Protein AF-A0A7V3M445-F1 (afdb_monomer_lite)

Foldseek 3Di:
DDDDDPPPPPPPPPPPPPPPPDDVVVVVVPDDPPPLPQQDDPQFAPPDDADDQQDFPDDQPPDTDGQVNLLVQCCVSVVNPGRTLRRGDPVSNVSSVVVVSVVVVVVVCCVVPDDPVRVVVVVVVVVLVVQLVPDDDDLVQLVVQLVVVLVVCVVVVNNVVRDDCVVCVVVSSSVSSSVVVVVVCVVPDPDDDD

Structure (mmCIF, N/CA/C/O backbone):
data_AF-A0A7V3M445-F1
#
_entry.id   AF-A0A7V3M445-F1
#
loop_
_atom_site.group_PDB
_atom_site.id
_atom_site.type_symbol
_atom_site.label_atom_id
_atom_site.label_alt_id
_atom_site.label_comp_id
_atom_site.label_asym_id
_atom_site.label_entity_id
_atom_site.label_seq_id
_atom_site.pdbx_PDB_ins_code
_atom_site.Cartn_x
_atom_site.Cartn_y
_atom_site.Cartn_z
_atom_site.occupancy
_atom_site.B_iso_or_equiv
_atom_site.auth_seq_id
_atom_site.auth_comp_id
_atom_site.auth_asym_id
_atom_site.auth_atom_id
_atom_site.pdbx_PDB_model_num
ATOM 1 N N . MET A 1 1 ? -28.609 -14.828 48.078 1.00 39.12 1 MET A N 1
ATOM 2 C CA . MET A 1 1 ? -27.971 -15.024 46.760 1.00 39.12 1 MET A CA 1
ATOM 3 C C . MET A 1 1 ? -27.802 -13.650 46.135 1.00 39.12 1 MET A C 1
ATOM 5 O O . MET A 1 1 ? -28.801 -13.015 45.836 1.00 39.12 1 MET A O 1
ATOM 9 N N . LYS A 1 2 ? -26.572 -13.125 46.114 1.00 34.97 2 LYS A N 1
ATOM 10 C CA . LYS A 1 2 ? -26.255 -11.763 45.661 1.00 34.97 2 LYS A CA 1
ATOM 11 C C . LYS A 1 2 ? -25.587 -11.872 44.291 1.00 34.97 2 LYS A C 1
ATOM 13 O O . LYS A 1 2 ? -24.549 -12.515 44.181 1.00 34.97 2 LYS A O 1
ATOM 18 N N . SER A 1 3 ? -26.216 -11.305 43.269 1.00 35.72 3 SER A N 1
ATOM 19 C CA . SER A 1 3 ? -25.728 -11.265 41.891 1.00 35.72 3 SER A CA 1
ATOM 20 C C . SER A 1 3 ? -24.626 -10.216 41.754 1.00 35.72 3 SER A C 1
ATOM 22 O O . SER A 1 3 ? -24.885 -9.017 41.862 1.00 35.72 3 SER A O 1
ATOM 24 N N . THR A 1 4 ? -23.394 -10.660 41.527 1.00 42.19 4 THR A N 1
ATOM 25 C CA . THR A 1 4 ? -22.271 -9.801 41.148 1.00 42.19 4 THR A CA 1
ATOM 26 C C . THR A 1 4 ? -22.364 -9.483 39.658 1.00 42.19 4 THR A C 1
ATOM 28 O O . THR A 1 4 ? -22.176 -10.357 38.814 1.00 42.19 4 THR A O 1
ATOM 31 N N . LEU A 1 5 ? -22.680 -8.226 39.350 1.00 40.56 5 LEU A N 1
ATOM 32 C CA . LEU A 1 5 ? -22.538 -7.627 38.026 1.00 40.56 5 LEU A CA 1
ATOM 33 C C . LEU A 1 5 ? -21.049 -7.571 37.665 1.00 40.56 5 LEU A C 1
ATOM 35 O O . LEU A 1 5 ? -20.275 -6.863 38.308 1.00 40.56 5 LEU A O 1
ATOM 39 N N . PHE A 1 6 ? -20.657 -8.320 36.637 1.00 38.56 6 PHE A N 1
ATOM 40 C CA . PHE A 1 6 ? -19.363 -8.169 35.984 1.00 38.56 6 PHE A CA 1
ATOM 41 C C . PHE A 1 6 ? -19.367 -6.861 35.188 1.00 38.56 6 PHE A C 1
ATOM 43 O O . PHE A 1 6 ? -19.922 -6.779 34.094 1.00 38.56 6 PHE A O 1
ATOM 50 N N . ALA A 1 7 ? -18.748 -5.826 35.751 1.00 37.72 7 ALA A N 1
ATOM 51 C CA . ALA A 1 7 ? -18.314 -4.658 35.005 1.00 37.72 7 ALA A CA 1
ATOM 52 C C . ALA A 1 7 ? -17.101 -5.064 34.153 1.00 37.72 7 ALA A C 1
ATOM 54 O O . ALA A 1 7 ? -15.961 -5.012 34.610 1.00 37.72 7 ALA A O 1
ATOM 55 N N . ALA A 1 8 ? -17.346 -5.500 32.917 1.00 37.81 8 ALA A N 1
ATOM 56 C CA . ALA A 1 8 ? -16.310 -5.607 31.896 1.00 37.81 8 ALA A CA 1
ATOM 57 C C . ALA A 1 8 ? -15.966 -4.190 31.410 1.00 37.81 8 ALA A C 1
ATOM 59 O O . ALA A 1 8 ? -16.404 -3.738 30.355 1.00 37.81 8 ALA A O 1
ATOM 60 N N . GLY A 1 9 ? -15.226 -3.457 32.241 1.00 34.03 9 GLY A N 1
ATOM 61 C CA . GLY A 1 9 ? -14.538 -2.247 31.825 1.00 34.03 9 GLY A CA 1
ATOM 62 C C . GLY A 1 9 ? -13.447 -2.643 30.842 1.00 34.03 9 GLY A C 1
ATOM 63 O O . GLY A 1 9 ? -12.388 -3.117 31.247 1.00 34.03 9 GLY A O 1
ATOM 64 N N . ALA A 1 10 ? -13.712 -2.469 29.550 1.00 38.25 10 ALA A N 1
ATOM 65 C CA . ALA A 1 10 ? -12.684 -2.485 28.525 1.00 38.25 10 ALA A CA 1
ATOM 66 C C . ALA A 1 10 ? -11.813 -1.234 28.707 1.00 38.25 10 ALA A C 1
ATOM 68 O O . ALA A 1 10 ? -11.976 -0.226 28.024 1.00 38.25 10 ALA A O 1
ATOM 69 N N . ALA A 1 11 ? -10.893 -1.291 29.668 1.00 39.78 11 ALA A N 1
ATOM 70 C CA . ALA A 1 11 ? -9.718 -0.443 29.671 1.00 39.78 11 ALA A CA 1
ATOM 71 C C . ALA A 1 11 ? -8.831 -0.910 28.511 1.00 39.78 11 ALA A C 1
ATOM 73 O O . ALA A 1 11 ? -7.880 -1.669 28.698 1.00 39.78 11 ALA A O 1
ATOM 74 N N . LEU A 1 12 ? -9.175 -0.489 27.290 1.00 35.53 12 LEU A N 1
ATOM 75 C CA . LEU A 1 12 ? -8.203 -0.460 26.211 1.00 35.53 12 LEU A CA 1
ATOM 76 C C . LEU A 1 12 ? -7.188 0.608 26.619 1.00 35.53 12 LEU A C 1
ATOM 78 O O . LEU A 1 12 ? -7.390 1.806 26.425 1.00 35.53 12 LEU A O 1
ATOM 82 N N . LEU A 1 13 ? -6.125 0.156 27.281 1.00 36.56 13 LEU A N 1
ATOM 83 C CA . LEU A 1 13 ? -4.888 0.901 27.412 1.00 36.56 13 LEU A CA 1
ATOM 84 C C . LEU A 1 13 ? -4.452 1.260 25.992 1.00 36.56 13 LEU A C 1
ATOM 86 O O . LEU A 1 13 ? -3.856 0.450 25.284 1.00 36.56 13 LEU A O 1
ATOM 90 N N . LEU A 1 14 ? -4.783 2.481 25.578 1.00 38.34 14 LEU A N 1
ATOM 91 C CA . LEU A 1 14 ? -4.060 3.189 24.542 1.00 38.34 14 LEU A CA 1
ATOM 92 C C . LEU A 1 14 ? -2.609 3.240 25.020 1.00 38.34 14 LEU A C 1
ATOM 94 O O . LEU A 1 14 ? -2.207 4.138 25.756 1.00 38.34 14 LEU A O 1
ATOM 98 N N . LEU A 1 15 ? -1.820 2.249 24.609 1.00 35.38 15 LEU A N 1
ATOM 99 C CA . LEU A 1 15 ? -0.381 2.392 24.487 1.00 35.38 15 LEU A CA 1
ATOM 100 C C . LEU A 1 15 ? -0.154 3.425 23.383 1.00 35.38 15 LEU A C 1
ATOM 102 O O . LEU A 1 15 ? 0.254 3.105 22.269 1.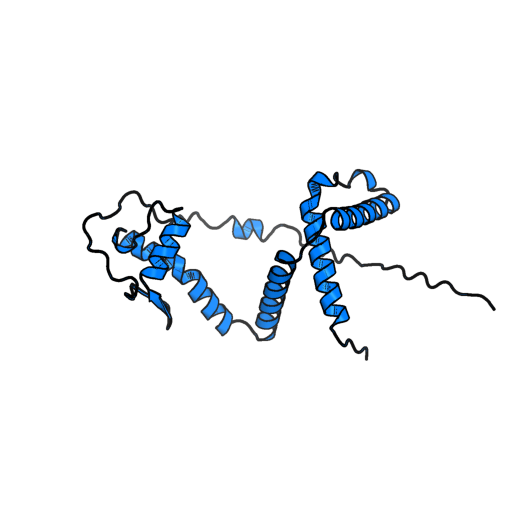00 35.38 15 LEU A O 1
ATOM 106 N N . THR A 1 16 ? -0.418 4.693 23.696 1.00 43.56 16 THR A N 1
ATOM 107 C CA . THR A 1 16 ? 0.330 5.775 23.089 1.00 43.56 16 THR A CA 1
ATOM 108 C C . THR A 1 16 ? 1.747 5.586 23.603 1.00 43.56 16 THR A C 1
ATOM 110 O O . THR A 1 16 ? 2.152 6.163 24.612 1.00 43.56 16 THR A O 1
ATOM 113 N N . ALA A 1 17 ? 2.523 4.757 22.905 1.00 35.09 17 ALA A N 1
ATOM 114 C CA . ALA A 1 17 ? 3.891 5.161 22.690 1.00 35.09 17 ALA A CA 1
ATOM 115 C C . ALA A 1 17 ? 3.761 6.555 22.076 1.00 35.09 17 ALA A C 1
ATOM 117 O O . ALA A 1 17 ? 3.374 6.706 20.916 1.00 35.09 17 ALA A O 1
ATOM 118 N N . SER A 1 18 ? 3.976 7.579 22.894 1.00 37.94 18 SER A N 1
ATOM 119 C CA . SER A 1 18 ? 4.425 8.874 22.433 1.00 37.94 18 SER A CA 1
ATOM 120 C C . SER A 1 18 ? 5.745 8.604 21.720 1.00 37.94 18 SER A C 1
ATOM 122 O O . SER A 1 18 ? 6.829 8.780 22.267 1.00 37.94 18 SER A O 1
ATOM 124 N N . VAL A 1 19 ? 5.649 8.109 20.484 1.00 39.16 19 VAL A N 1
ATOM 125 C CA . VAL A 1 19 ? 6.671 8.340 19.484 1.00 39.16 19 VAL A CA 1
ATOM 126 C C . VAL A 1 19 ? 6.627 9.844 19.343 1.00 39.16 19 VAL A C 1
ATOM 128 O O . VAL A 1 19 ? 5.762 10.398 18.668 1.00 39.16 19 VAL A O 1
ATOM 131 N N . SER A 1 20 ? 7.487 10.506 20.113 1.00 39.03 20 SER A N 1
ATOM 132 C CA . SER A 1 20 ? 7.888 11.866 19.841 1.00 39.03 20 SER A CA 1
ATOM 133 C C . SER A 1 20 ? 8.164 11.915 18.346 1.00 39.03 20 SER A C 1
ATOM 135 O O . SER A 1 20 ? 9.106 11.287 17.850 1.00 39.03 20 SER A O 1
ATOM 137 N N . ALA A 1 21 ? 7.287 12.595 17.617 1.00 42.41 21 ALA A N 1
ATOM 138 C CA . ALA A 1 21 ? 7.679 13.143 16.343 1.00 42.41 21 ALA A CA 1
ATOM 139 C C . ALA A 1 21 ? 8.973 13.942 16.597 1.00 42.41 21 ALA A C 1
ATOM 141 O O . ALA A 1 21 ? 9.038 14.714 17.551 1.00 42.41 21 ALA A O 1
ATOM 142 N N . ASP A 1 22 ? 9.978 13.662 15.767 1.00 53.50 22 ASP A N 1
ATOM 143 C CA . ASP A 1 22 ? 11.360 14.165 15.758 1.00 53.50 22 ASP A CA 1
ATOM 144 C C . ASP A 1 22 ? 12.382 13.498 16.687 1.00 53.50 22 ASP A C 1
ATOM 146 O O . ASP A 1 22 ? 12.496 13.813 17.869 1.00 53.50 22 ASP A O 1
ATOM 150 N N . PRO A 1 23 ? 13.176 12.564 16.121 1.00 43.06 23 PRO A N 1
ATOM 151 C CA . PRO A 1 23 ? 14.371 12.953 15.350 1.00 43.06 23 PRO A CA 1
ATOM 152 C C . PRO A 1 23 ? 14.392 12.448 13.898 1.00 43.06 23 PRO A C 1
ATOM 154 O O . PRO A 1 23 ? 15.317 12.764 13.150 1.00 43.06 23 PRO A O 1
ATOM 157 N N . LEU A 1 24 ? 13.396 11.658 13.480 1.00 35.12 24 LEU A N 1
ATOM 158 C CA . LEU A 1 24 ? 13.371 11.093 12.128 1.00 35.12 24 LEU A CA 1
ATOM 159 C C . LEU A 1 24 ? 13.018 12.134 11.057 1.00 35.12 24 LEU A C 1
ATOM 161 O O . LEU A 1 24 ? 13.527 12.020 9.948 1.00 35.12 24 LEU A O 1
ATOM 165 N N . ALA A 1 25 ? 12.203 13.156 11.360 1.00 38.75 25 ALA A N 1
ATOM 166 C CA . ALA A 1 25 ? 11.895 14.194 10.373 1.00 38.75 25 ALA A CA 1
ATOM 167 C C . ALA A 1 25 ? 13.116 15.096 10.138 1.00 38.75 25 ALA A C 1
ATOM 169 O O . ALA A 1 25 ? 13.412 15.427 8.995 1.00 38.75 25 ALA A O 1
ATOM 170 N N . ASN A 1 26 ? 13.913 15.369 11.174 1.00 37.72 26 ASN A N 1
ATOM 171 C CA . ASN A 1 26 ? 15.186 16.085 11.030 1.00 37.72 26 ASN A CA 1
ATOM 172 C C . ASN A 1 26 ? 16.295 15.274 10.316 1.00 37.72 26 ASN A C 1
ATOM 174 O O . ASN A 1 26 ? 17.186 15.866 9.709 1.00 37.72 26 ASN A O 1
ATOM 178 N N . VAL A 1 27 ? 16.243 13.935 10.353 1.00 47.72 27 VAL A N 1
ATOM 179 C CA . VAL A 1 27 ? 17.154 13.050 9.592 1.00 47.72 27 VAL A CA 1
ATOM 180 C C . VAL A 1 27 ? 16.672 12.840 8.149 1.00 47.72 27 VAL A C 1
ATOM 182 O O . VAL A 1 27 ? 17.497 12.769 7.245 1.00 47.72 27 VAL A O 1
ATOM 185 N N . LEU A 1 28 ? 15.358 12.824 7.902 1.00 37.19 28 LEU A N 1
ATOM 186 C CA . LEU A 1 28 ? 14.777 12.711 6.556 1.00 37.19 28 LEU A CA 1
ATOM 187 C C . LEU A 1 28 ? 14.749 14.042 5.783 1.00 37.19 28 LEU A C 1
ATOM 189 O O . LEU A 1 28 ? 14.693 14.030 4.559 1.00 37.19 28 LEU A O 1
ATOM 193 N N . MET A 1 29 ? 14.812 15.187 6.470 1.00 45.12 29 MET A N 1
ATOM 194 C CA . MET A 1 29 ? 14.828 16.528 5.857 1.00 45.12 29 MET A CA 1
ATOM 195 C C . MET A 1 29 ? 16.237 17.119 5.710 1.00 45.12 29 MET A C 1
ATOM 197 O O . MET A 1 29 ? 16.391 18.274 5.310 1.00 45.12 29 MET A O 1
ATOM 201 N N . LYS A 1 30 ? 17.275 16.337 6.025 1.00 40.97 30 LYS A N 1
ATOM 202 C CA . LYS A 1 30 ? 18.677 16.722 5.842 1.00 40.97 30 LYS A CA 1
ATOM 203 C C . LYS A 1 30 ? 19.406 15.747 4.923 1.00 40.97 30 LYS A C 1
ATOM 205 O O . LYS A 1 30 ? 20.569 15.429 5.141 1.00 40.97 30 LYS A O 1
ATOM 210 N N . GLU A 1 31 ? 18.733 15.309 3.865 1.00 43.38 31 GLU A N 1
ATOM 211 C CA . GLU A 1 31 ? 19.461 15.016 2.641 1.00 43.38 31 GLU A CA 1
ATOM 212 C C . GLU A 1 31 ? 19.796 16.355 1.986 1.00 43.38 31 GLU A C 1
ATOM 214 O O . GLU A 1 31 ? 18.925 17.174 1.681 1.00 43.38 31 GLU A O 1
ATOM 219 N N . GLU A 1 32 ? 21.093 16.601 1.811 1.00 39.38 32 GLU A N 1
ATOM 220 C CA . GLU A 1 32 ? 21.573 17.539 0.806 1.00 39.38 32 GLU A CA 1
ATOM 221 C C . GLU A 1 32 ? 20.745 17.337 -0.462 1.00 39.38 32 GLU A C 1
ATOM 223 O O . GLU A 1 32 ? 20.505 16.196 -0.857 1.00 39.38 32 GLU A O 1
ATOM 228 N N . LYS A 1 33 ? 20.307 18.433 -1.091 1.00 34.91 33 LYS A N 1
ATOM 229 C CA . LYS A 1 33 ? 19.686 18.423 -2.417 1.00 34.91 33 LYS A CA 1
ATOM 230 C C . LYS A 1 33 ? 20.660 17.816 -3.436 1.00 34.91 33 LYS A C 1
ATOM 232 O O . LYS A 1 33 ? 21.248 18.524 -4.245 1.00 34.91 33 LYS A O 1
ATOM 237 N N . LYS A 1 34 ? 20.827 16.499 -3.429 1.00 36.59 34 LYS A N 1
ATOM 238 C CA . LYS A 1 34 ? 21.070 15.755 -4.648 1.00 36.59 34 LYS A CA 1
ATOM 239 C C . LYS A 1 34 ? 19.752 15.863 -5.367 1.00 36.59 34 LYS A C 1
ATOM 241 O O . LYS A 1 34 ? 18.759 15.308 -4.909 1.00 36.59 34 LYS A O 1
ATOM 246 N N . GLU A 1 35 ? 19.734 16.698 -6.398 1.00 38.38 35 GLU A N 1
ATOM 247 C CA . GLU A 1 35 ? 18.631 16.779 -7.338 1.00 38.38 35 GLU A CA 1
ATOM 248 C C . GLU A 1 35 ? 18.129 15.355 -7.572 1.00 38.38 35 GLU A C 1
ATOM 250 O O . GLU A 1 35 ? 18.844 14.519 -8.129 1.00 38.38 35 GLU A O 1
ATOM 255 N N . GLN A 1 36 ? 16.936 15.044 -7.052 1.00 45.09 36 GLN A N 1
ATOM 256 C CA . GLN A 1 36 ? 16.227 13.857 -7.487 1.00 45.09 36 GLN A CA 1
ATOM 257 C C . GLN A 1 36 ? 16.171 14.013 -8.993 1.00 45.09 36 GLN A C 1
ATOM 259 O O . GLN A 1 36 ? 15.587 14.980 -9.488 1.00 45.09 36 GLN A O 1
ATOM 264 N N . LYS A 1 37 ? 16.886 13.131 -9.691 1.00 47.19 37 LYS A N 1
ATOM 265 C CA . LYS A 1 37 ? 17.093 13.169 -11.132 1.00 47.19 37 LYS A CA 1
ATOM 266 C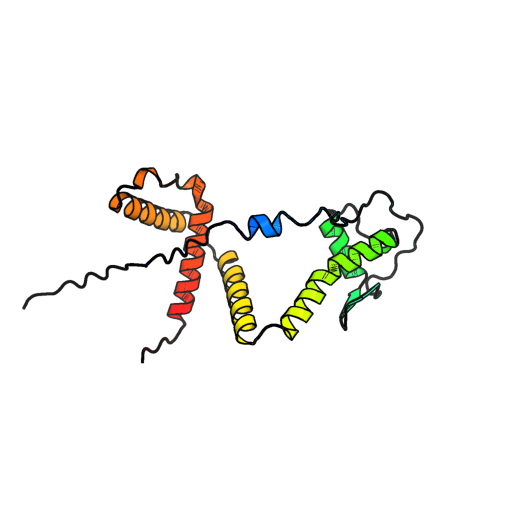 C . LYS A 1 37 ? 15.777 12.786 -11.803 1.00 47.19 37 LYS A C 1
ATOM 268 O O . LYS A 1 37 ? 15.655 11.726 -12.401 1.00 47.19 37 LYS A O 1
ATOM 273 N N . MET A 1 38 ? 14.758 13.622 -11.614 1.00 56.69 38 MET A N 1
ATOM 274 C CA . MET A 1 38 ? 13.501 13.537 -12.322 1.00 56.69 38 MET A CA 1
ATOM 275 C C . MET A 1 38 ? 13.849 13.622 -13.797 1.00 56.69 38 MET A C 1
ATOM 277 O O . MET A 1 38 ? 14.638 14.475 -14.211 1.00 56.69 38 MET A O 1
ATOM 281 N N . VAL A 1 39 ? 13.305 12.693 -14.572 1.00 60.94 39 VAL A N 1
ATOM 282 C CA . VAL A 1 39 ? 13.530 12.640 -16.011 1.00 60.94 39 VAL A CA 1
ATOM 283 C C . VAL A 1 39 ? 13.046 13.966 -16.612 1.00 60.94 39 VAL A C 1
ATOM 285 O O . VAL A 1 39 ? 11.845 14.198 -16.714 1.00 60.94 39 VAL A O 1
ATOM 288 N N . ASN A 1 40 ? 13.973 14.866 -16.960 1.00 61.97 40 ASN A N 1
ATOM 289 C CA . ASN A 1 40 ? 13.672 16.060 -17.753 1.00 61.97 40 ASN A CA 1
ATOM 290 C C . ASN A 1 40 ? 13.244 15.579 -19.147 1.00 61.97 40 ASN A C 1
ATOM 292 O O . ASN A 1 40 ? 13.920 14.716 -19.696 1.00 61.97 40 ASN A O 1
ATOM 296 N N . LEU A 1 41 ? 12.145 16.095 -19.705 1.00 63.88 41 LEU A N 1
ATOM 297 C CA . LEU A 1 41 ? 11.549 15.621 -20.966 1.00 63.88 41 LEU A CA 1
ATOM 298 C C . LEU A 1 41 ? 11.700 16.612 -22.129 1.00 63.88 41 LEU A C 1
ATOM 300 O O . LEU A 1 41 ? 11.184 16.355 -23.213 1.00 63.88 41 LEU A O 1
ATOM 304 N N . ASP A 1 42 ? 12.420 17.715 -21.935 1.00 68.69 42 ASP A N 1
ATOM 305 C CA . ASP A 1 42 ? 12.460 18.832 -22.887 1.00 68.69 42 ASP A CA 1
ATOM 306 C C . ASP A 1 42 ? 13.219 18.483 -24.182 1.00 68.69 42 ASP A C 1
ATOM 308 O O . ASP A 1 42 ? 13.073 19.152 -25.200 1.00 68.69 42 ASP A O 1
ATOM 312 N N . ASN A 1 43 ? 14.000 17.396 -24.167 1.00 61.19 43 ASN A N 1
ATOM 313 C CA . ASN A 1 43 ? 14.924 17.018 -25.239 1.00 61.19 43 ASN A CA 1
ATOM 314 C C . ASN A 1 43 ? 14.642 15.623 -25.823 1.00 61.19 43 ASN A C 1
ATOM 316 O O . ASN A 1 43 ? 15.550 14.802 -25.934 1.00 61.19 43 ASN A O 1
ATOM 320 N N . LEU A 1 44 ? 13.394 15.316 -26.183 1.00 66.44 44 LEU A N 1
ATOM 321 C CA . LEU A 1 44 ? 13.079 14.053 -26.865 1.00 66.44 44 LEU A CA 1
ATOM 322 C C . LEU A 1 44 ? 13.855 13.931 -28.189 1.00 66.44 44 LEU A C 1
ATOM 324 O O . LEU A 1 44 ? 13.832 14.825 -29.034 1.00 66.44 44 LEU A O 1
ATOM 328 N N . ASN A 1 45 ? 14.524 12.796 -28.392 1.00 64.88 45 ASN A N 1
ATOM 329 C CA . ASN A 1 45 ? 15.214 12.477 -29.633 1.00 64.88 45 ASN A CA 1
ATOM 330 C C . ASN A 1 45 ? 14.221 11.886 -30.647 1.00 64.88 45 ASN A C 1
ATOM 332 O O . ASN A 1 45 ? 13.786 10.740 -30.529 1.00 64.88 45 ASN A O 1
ATOM 336 N N . VAL A 1 46 ? 13.871 12.674 -31.665 1.00 57.34 46 VAL A N 1
ATOM 337 C CA . VAL A 1 46 ? 12.814 12.353 -32.645 1.00 57.34 46 VAL A CA 1
ATOM 338 C C . VAL A 1 46 ? 13.317 11.465 -33.807 1.00 57.34 46 VAL A C 1
ATOM 340 O O . VAL A 1 46 ? 12.564 11.176 -34.731 1.00 57.34 46 VAL A O 1
ATOM 343 N N . GLY A 1 47 ? 14.573 10.997 -33.782 1.00 56.56 47 GLY A N 1
ATOM 344 C CA . GLY A 1 47 ? 15.197 10.261 -34.897 1.00 56.56 47 GLY A CA 1
ATOM 345 C C . GLY A 1 47 ? 15.347 8.741 -34.740 1.00 56.56 47 GLY A C 1
ATOM 346 O O . GLY A 1 47 ? 15.802 8.087 -35.677 1.00 56.56 47 GLY A O 1
ATOM 347 N N . THR A 1 48 ? 15.014 8.155 -33.585 1.00 63.72 48 THR A N 1
ATOM 348 C CA . THR A 1 48 ? 15.295 6.731 -33.317 1.00 63.72 48 THR A CA 1
ATOM 349 C C . THR A 1 48 ? 14.101 5.844 -33.670 1.00 63.72 48 THR A C 1
ATOM 351 O O . THR A 1 48 ? 12.985 6.077 -33.207 1.00 63.72 48 THR A O 1
ATOM 354 N N . GLN A 1 49 ? 14.332 4.790 -34.458 1.00 78.94 49 GLN A N 1
ATOM 355 C CA . GLN A 1 49 ? 13.328 3.756 -34.710 1.00 78.94 49 GLN A CA 1
ATOM 356 C C . GLN A 1 49 ? 12.976 3.038 -33.399 1.00 78.94 49 GLN A C 1
ATOM 358 O O . GLN A 1 49 ? 13.857 2.522 -32.710 1.00 78.94 49 GLN A O 1
ATOM 363 N N . SER A 1 50 ? 11.683 3.006 -33.070 1.00 86.69 50 SER A N 1
ATOM 364 C CA . SER A 1 50 ? 11.179 2.352 -31.862 1.00 86.69 50 SER A CA 1
ATOM 365 C C . SER A 1 50 ? 11.378 0.838 -31.952 1.00 86.69 50 SER A C 1
ATOM 367 O O . SER A 1 50 ? 11.017 0.207 -32.952 1.00 86.69 50 SER A O 1
ATOM 369 N N . ARG A 1 51 ? 11.982 0.251 -30.919 1.00 91.38 51 ARG A N 1
ATOM 370 C CA . ARG A 1 51 ? 12.203 -1.193 -30.796 1.00 91.38 51 ARG A CA 1
ATOM 371 C C . ARG A 1 51 ? 10.893 -1.910 -30.455 1.00 91.38 51 ARG A C 1
ATOM 373 O O . ARG A 1 51 ? 9.908 -1.301 -30.040 1.00 91.38 51 ARG A O 1
ATOM 380 N N . ALA A 1 52 ? 10.882 -3.234 -30.607 1.00 93.50 52 ALA A N 1
ATOM 381 C CA . ALA A 1 52 ? 9.737 -4.057 -30.223 1.00 93.50 52 ALA A CA 1
ATOM 382 C C . ALA A 1 52 ? 9.441 -3.955 -28.714 1.00 93.50 52 ALA A C 1
ATOM 384 O O . ALA A 1 52 ? 10.354 -3.828 -27.900 1.00 93.50 52 ALA A O 1
ATOM 385 N N . LYS A 1 53 ? 8.165 -4.081 -28.333 1.00 93.50 53 LYS A N 1
ATOM 386 C CA . LYS A 1 53 ? 7.704 -4.035 -26.931 1.00 93.50 53 LYS A CA 1
ATOM 387 C C . LYS A 1 53 ? 8.399 -5.057 -26.021 1.00 93.50 53 LYS A C 1
ATOM 389 O O . LYS A 1 53 ? 8.719 -4.755 -24.877 1.00 93.50 53 LYS A O 1
ATOM 394 N N . THR A 1 54 ? 8.682 -6.241 -26.554 1.00 95.00 54 THR A N 1
ATOM 395 C CA . THR A 1 54 ? 9.348 -7.344 -25.847 1.00 95.00 54 THR A CA 1
ATOM 396 C C . THR A 1 54 ? 10.866 -7.195 -25.774 1.00 95.00 54 THR A C 1
ATOM 398 O O . THR A 1 54 ? 11.525 -8.032 -25.165 1.00 95.00 54 THR A O 1
ATOM 401 N N . ALA A 1 55 ? 11.448 -6.164 -26.396 1.00 96.38 55 ALA A N 1
ATOM 402 C CA . ALA A 1 55 ? 12.889 -5.974 -26.377 1.00 96.38 55 ALA A CA 1
ATOM 403 C C . ALA A 1 55 ? 13.373 -5.749 -24.940 1.00 96.38 55 ALA A C 1
ATOM 405 O O . ALA A 1 55 ? 12.886 -4.849 -24.253 1.00 96.38 55 ALA A O 1
ATOM 406 N N . VAL A 1 56 ? 14.350 -6.544 -24.504 1.00 95.69 56 VAL A N 1
ATOM 407 C CA . VAL A 1 56 ? 15.041 -6.333 -23.230 1.00 95.69 56 VAL A CA 1
ATOM 408 C C . VAL A 1 56 ? 15.895 -5.074 -23.356 1.00 95.69 56 VAL A C 1
ATOM 410 O O . VAL A 1 56 ? 16.717 -4.949 -24.266 1.00 95.69 56 VAL A O 1
ATOM 413 N N . ILE A 1 57 ? 15.672 -4.115 -22.461 1.00 94.31 57 ILE A N 1
ATOM 414 C CA . ILE A 1 57 ? 16.380 -2.830 -22.441 1.00 94.31 57 ILE A CA 1
ATOM 415 C C . ILE A 1 57 ? 17.417 -2.751 -21.318 1.00 94.31 57 ILE A C 1
ATOM 417 O O . ILE A 1 57 ? 18.350 -1.957 -21.431 1.00 94.31 57 ILE A O 1
ATOM 421 N N . ALA A 1 58 ? 17.263 -3.554 -20.260 1.00 93.81 58 ALA A N 1
ATOM 422 C CA . ALA A 1 58 ? 18.182 -3.621 -19.129 1.00 93.81 58 ALA A CA 1
ATOM 423 C C . ALA A 1 58 ? 18.026 -4.934 -18.342 1.00 93.81 58 ALA A C 1
ATOM 425 O O . ALA A 1 58 ? 16.977 -5.576 -18.382 1.00 93.81 58 ALA A O 1
ATOM 426 N N . MET A 1 59 ? 19.070 -5.281 -17.586 1.00 92.88 59 MET A N 1
ATOM 427 C CA . MET A 1 59 ? 19.089 -6.370 -16.605 1.00 92.88 59 MET A CA 1
ATOM 428 C C . MET A 1 59 ? 19.251 -5.778 -15.204 1.00 92.88 59 MET A C 1
ATOM 430 O O . MET A 1 59 ? 20.140 -4.953 -14.989 1.00 92.88 59 MET A O 1
ATOM 434 N N . ILE A 1 60 ? 18.417 -6.197 -14.251 1.00 87.50 60 ILE A N 1
ATOM 435 C CA . ILE A 1 60 ? 18.492 -5.784 -12.841 1.00 87.50 60 ILE A CA 1
ATOM 436 C C . ILE A 1 60 ? 18.659 -7.043 -11.996 1.00 87.50 60 ILE A C 1
ATOM 438 O O . ILE A 1 60 ? 17.685 -7.727 -11.675 1.00 87.50 60 ILE A O 1
ATOM 442 N N . GLY A 1 61 ? 19.911 -7.380 -11.681 1.00 82.62 61 GLY A N 1
ATOM 443 C CA . GLY A 1 61 ? 20.241 -8.727 -11.213 1.00 82.62 61 GLY A CA 1
ATOM 444 C C . GLY A 1 61 ? 19.823 -9.752 -12.270 1.00 82.62 61 GLY A C 1
ATOM 445 O O . GLY A 1 61 ? 20.141 -9.583 -13.445 1.00 82.62 61 GLY A O 1
ATOM 446 N N . ASP A 1 62 ? 19.032 -10.743 -11.865 1.00 85.44 62 ASP A N 1
ATOM 447 C CA . ASP A 1 62 ? 18.519 -11.797 -12.753 1.00 85.44 62 ASP A CA 1
ATOM 448 C C . ASP A 1 62 ? 17.164 -11.450 -13.399 1.00 85.44 62 ASP A C 1
ATOM 450 O O . ASP A 1 62 ? 16.517 -12.304 -14.006 1.00 85.44 62 ASP A O 1
ATOM 454 N N . LYS A 1 63 ? 16.688 -10.205 -13.251 1.00 88.50 63 LYS A N 1
ATOM 455 C CA . LYS A 1 63 ? 15.394 -9.766 -13.783 1.00 88.50 63 LYS A CA 1
ATOM 456 C C . LYS A 1 63 ? 15.566 -8.916 -15.037 1.00 88.50 63 LYS A C 1
ATOM 458 O O . LYS A 1 63 ? 16.185 -7.853 -14.998 1.00 88.50 63 LYS A O 1
ATOM 463 N N . GLU A 1 64 ? 14.942 -9.353 -16.124 1.00 94.38 64 GLU A N 1
ATOM 464 C CA . GLU A 1 64 ? 14.840 -8.587 -17.364 1.00 94.38 64 GLU A CA 1
ATOM 465 C C . GLU A 1 64 ? 13.856 -7.420 -17.218 1.00 94.38 64 GLU A C 1
ATOM 467 O O . GLU A 1 64 ? 12.741 -7.573 -16.705 1.00 94.38 64 GLU A O 1
ATOM 472 N N . MET A 1 65 ? 14.269 -6.252 -17.710 1.00 93.94 65 MET A N 1
ATOM 473 C CA . MET A 1 65 ? 13.399 -5.107 -17.940 1.00 93.94 65 MET A CA 1
ATOM 474 C C . MET A 1 65 ? 13.158 -4.958 -19.437 1.00 93.94 65 MET A C 1
ATOM 476 O O . MET A 1 65 ? 14.094 -4.791 -20.221 1.00 93.94 65 MET A O 1
ATOM 480 N N . THR A 1 66 ? 11.892 -5.003 -19.827 1.00 96.50 66 THR A N 1
ATOM 481 C CA . THR A 1 66 ? 11.458 -4.885 -21.221 1.00 96.50 66 THR A CA 1
ATOM 482 C C . THR A 1 66 ? 11.101 -3.447 -21.573 1.00 96.50 66 THR A C 1
ATOM 484 O O . THR A 1 66 ? 10.772 -2.632 -20.706 1.00 96.50 66 THR A O 1
ATOM 487 N N . LYS A 1 67 ? 11.119 -3.138 -22.869 1.00 95.75 67 LYS A N 1
ATOM 488 C CA . LYS A 1 67 ? 10.662 -1.851 -23.393 1.00 95.75 67 LYS A CA 1
ATOM 489 C C . LYS A 1 67 ? 9.215 -1.565 -22.993 1.00 95.75 67 LYS A C 1
ATOM 491 O O . LYS A 1 67 ? 8.922 -0.448 -22.597 1.00 95.75 67 LYS A O 1
ATOM 496 N N . GLU A 1 68 ? 8.329 -2.557 -23.038 1.00 96.50 68 GLU A N 1
ATOM 497 C CA . GLU A 1 68 ? 6.925 -2.392 -22.644 1.00 96.50 68 GLU A CA 1
ATOM 498 C C . GLU A 1 68 ? 6.775 -1.878 -21.211 1.00 96.50 68 GLU A C 1
ATOM 500 O O . GLU A 1 68 ? 6.008 -0.949 -20.968 1.00 96.50 68 GLU A O 1
ATOM 505 N N . GLN A 1 69 ? 7.543 -2.434 -20.272 1.00 95.12 69 GLN A N 1
ATOM 506 C CA . GLN A 1 69 ? 7.532 -1.974 -18.883 1.00 95.12 69 GLN A CA 1
ATOM 507 C C . GLN A 1 69 ? 8.012 -0.523 -18.772 1.00 95.12 69 GLN A C 1
ATOM 509 O O . GLN A 1 69 ? 7.437 0.252 -18.010 1.00 95.12 69 GLN A O 1
ATOM 514 N N . ALA A 1 70 ? 9.035 -0.143 -19.540 1.00 95.12 70 ALA A N 1
ATOM 515 C CA . ALA A 1 70 ? 9.536 1.227 -19.558 1.00 95.12 70 ALA A CA 1
ATOM 516 C C . ALA A 1 70 ? 8.562 2.209 -20.218 1.00 95.12 70 ALA A C 1
ATOM 518 O O . ALA A 1 70 ? 8.359 3.295 -19.687 1.00 95.12 70 ALA A O 1
ATOM 519 N N . ASP A 1 71 ? 7.912 1.823 -21.317 1.00 95.69 71 ASP A N 1
ATOM 520 C CA . ASP A 1 71 ? 6.874 2.615 -21.982 1.00 95.69 71 ASP A CA 1
ATOM 521 C C . ASP A 1 71 ? 5.675 2.843 -21.043 1.00 95.69 71 ASP A C 1
ATOM 523 O O . ASP A 1 71 ? 5.191 3.967 -20.911 1.00 95.69 71 ASP A O 1
ATOM 527 N N . GLN A 1 72 ? 5.221 1.794 -20.344 1.00 95.88 72 GLN A N 1
ATOM 528 C CA . GLN A 1 72 ? 4.137 1.881 -19.358 1.00 95.88 72 GLN A CA 1
ATOM 529 C C . GLN A 1 72 ? 4.508 2.801 -18.195 1.00 95.88 72 GLN A C 1
ATOM 531 O O . GLN A 1 72 ? 3.727 3.678 -17.821 1.00 95.88 72 GLN A O 1
ATOM 536 N N . TYR A 1 73 ? 5.702 2.621 -17.632 1.00 94.19 73 TYR A N 1
ATOM 537 C CA . TYR A 1 73 ? 6.179 3.443 -16.529 1.00 94.19 73 TYR A CA 1
ATOM 538 C C . TYR A 1 73 ? 6.341 4.909 -16.945 1.00 94.19 73 TYR A C 1
ATOM 540 O O . TYR A 1 73 ? 5.881 5.802 -16.233 1.00 94.19 73 TYR A O 1
ATOM 548 N N . LEU A 1 74 ? 6.903 5.163 -18.129 1.00 94.38 74 LEU A N 1
ATOM 549 C CA . LEU A 1 74 ? 7.025 6.501 -18.706 1.00 94.38 74 LEU A CA 1
ATOM 550 C C . LEU A 1 74 ? 5.649 7.144 -18.915 1.00 94.38 74 LEU A C 1
ATOM 552 O O . LEU A 1 74 ? 5.439 8.287 -18.512 1.00 94.38 74 LEU A O 1
ATOM 556 N N . GLY A 1 75 ? 4.686 6.402 -19.466 1.00 93.00 75 GLY A N 1
ATOM 557 C CA . GLY A 1 7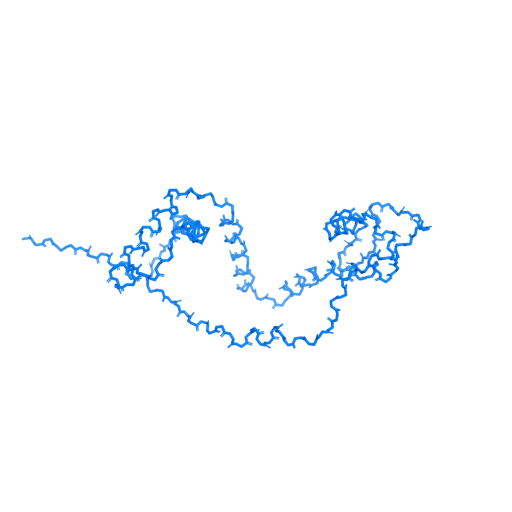5 ? 3.316 6.878 -19.648 1.00 93.00 75 GLY A CA 1
ATOM 558 C C . GLY A 1 75 ? 2.660 7.285 -18.328 1.00 93.00 75 GLY A C 1
ATOM 559 O O . GLY A 1 75 ? 2.090 8.371 -18.233 1.00 93.00 75 GLY A O 1
ATOM 560 N N . LEU A 1 76 ? 2.796 6.462 -17.282 1.00 91.56 76 LEU A N 1
ATOM 561 C CA . LEU A 1 76 ? 2.280 6.773 -15.945 1.00 91.56 76 LEU A CA 1
ATOM 562 C C . LEU A 1 76 ? 2.973 7.997 -15.336 1.00 91.56 76 LEU A C 1
ATOM 564 O O . LEU A 1 76 ? 2.306 8.909 -14.845 1.00 91.56 76 LEU A O 1
ATOM 568 N N . ARG A 1 77 ? 4.308 8.040 -15.391 1.00 88.06 77 ARG A N 1
ATOM 569 C CA . ARG A 1 77 ? 5.116 9.103 -14.780 1.00 88.06 77 ARG A CA 1
ATOM 570 C C . ARG A 1 77 ? 4.865 10.461 -15.423 1.00 88.06 77 ARG A C 1
ATOM 572 O O . ARG A 1 77 ? 4.894 11.476 -14.730 1.00 88.06 77 ARG A O 1
ATOM 579 N N . THR A 1 78 ? 4.619 10.463 -16.729 1.00 88.81 78 THR A N 1
ATOM 580 C CA . THR A 1 78 ? 4.428 11.672 -17.533 1.00 88.81 78 THR A CA 1
ATOM 581 C C . THR A 1 78 ? 2.965 11.982 -17.810 1.00 88.81 78 THR A C 1
ATOM 583 O O . THR A 1 78 ? 2.688 12.886 -18.589 1.00 88.81 78 THR A O 1
ATOM 586 N N . GLN A 1 79 ? 2.016 11.258 -17.208 1.00 89.50 79 GLN A N 1
ATOM 587 C CA . GLN A 1 79 ? 0.581 11.429 -17.476 1.00 89.50 79 GLN A CA 1
ATOM 588 C C . GLN A 1 79 ? 0.245 11.360 -18.981 1.00 89.50 79 GLN A C 1
ATOM 590 O O . GLN A 1 79 ? -0.627 12.069 -19.473 1.00 89.50 79 GLN A O 1
ATOM 595 N N . GLY A 1 80 ? 0.975 10.525 -19.726 1.00 87.50 80 GLY A N 1
ATOM 596 C CA . GLY A 1 80 ? 0.792 10.308 -21.160 1.00 87.50 80 GLY A CA 1
ATOM 597 C C . GLY A 1 80 ? 1.528 11.277 -22.093 1.00 87.50 80 GLY A C 1
ATOM 598 O O . GLY A 1 80 ? 1.453 11.082 -23.304 1.00 87.50 80 GLY A O 1
ATOM 599 N N . HIS A 1 81 ? 2.266 12.273 -21.588 1.00 84.62 81 HIS A N 1
ATOM 600 C CA . HIS A 1 81 ? 3.025 13.204 -22.442 1.00 84.62 81 HIS A CA 1
ATOM 601 C C . HIS A 1 81 ? 4.187 12.519 -23.183 1.00 84.62 81 HIS A C 1
ATOM 603 O O . HIS A 1 81 ? 4.538 12.918 -24.293 1.00 84.62 81 HIS A O 1
ATOM 609 N N . ALA A 1 82 ? 4.760 11.463 -22.600 1.00 87.12 82 ALA A N 1
ATOM 610 C CA . ALA A 1 82 ? 5.727 10.590 -23.250 1.00 87.12 82 ALA A CA 1
ATOM 611 C C . ALA A 1 82 ? 5.341 9.123 -23.023 1.00 87.12 82 ALA A C 1
ATOM 613 O O . ALA A 1 82 ? 5.005 8.715 -21.915 1.00 87.12 82 ALA A O 1
ATOM 614 N N . VAL A 1 83 ? 5.383 8.323 -24.087 1.00 90.88 83 VAL A N 1
ATOM 615 C CA . VAL A 1 83 ? 4.936 6.914 -24.065 1.00 90.88 83 VAL A CA 1
ATOM 616 C C . VAL A 1 83 ? 5.892 5.964 -24.782 1.00 90.88 83 VAL A C 1
ATOM 618 O O . VAL A 1 83 ? 5.626 4.771 -24.861 1.00 90.88 83 VAL A O 1
ATOM 621 N N . ASP A 1 84 ? 6.987 6.487 -25.336 1.00 93.12 84 ASP A N 1
ATOM 622 C CA . ASP A 1 84 ? 7.973 5.696 -26.064 1.00 93.12 84 ASP A CA 1
ATOM 623 C C . ASP A 1 84 ? 9.366 5.939 -25.490 1.00 93.12 84 ASP A C 1
ATOM 625 O O . ASP A 1 84 ? 9.969 6.996 -25.696 1.00 93.12 84 ASP A O 1
ATOM 629 N N . PHE A 1 85 ? 9.875 4.935 -24.784 1.00 92.94 85 PHE A N 1
ATOM 630 C CA . PHE A 1 85 ? 11.198 4.924 -24.178 1.00 92.94 85 PHE A CA 1
ATOM 631 C C . PHE A 1 85 ? 12.322 5.235 -25.178 1.00 92.94 85 PHE A C 1
ATOM 633 O O . PHE A 1 85 ? 13.298 5.907 -24.839 1.00 92.94 85 PHE A O 1
ATOM 640 N N . ASP A 1 86 ? 12.192 4.797 -26.432 1.00 93.06 86 ASP A N 1
ATOM 641 C CA . ASP A 1 86 ? 13.253 4.962 -27.433 1.00 93.06 86 ASP A CA 1
ATOM 642 C C . ASP A 1 86 ? 13.384 6.391 -27.962 1.00 93.06 86 ASP A C 1
ATOM 644 O O . ASP A 1 86 ? 14.414 6.737 -28.548 1.00 93.06 86 ASP A O 1
ATOM 648 N N . LYS A 1 87 ? 12.381 7.232 -27.689 1.00 92.00 87 LYS A N 1
ATOM 649 C CA . LYS A 1 87 ? 12.409 8.669 -27.985 1.00 92.00 87 LYS A CA 1
ATOM 650 C C . LYS A 1 87 ? 13.097 9.488 -26.896 1.00 92.00 87 LYS A C 1
ATOM 652 O O . LYS A 1 87 ? 13.332 10.675 -27.091 1.00 92.00 87 LYS A O 1
ATOM 657 N N . LEU A 1 88 ? 13.428 8.887 -25.757 1.00 88.50 88 LEU A N 1
ATOM 658 C CA . LEU A 1 88 ? 14.220 9.541 -24.721 1.00 88.50 88 LEU A CA 1
ATOM 659 C C . LEU A 1 88 ? 15.699 9.643 -25.143 1.00 88.50 88 LEU A C 1
ATOM 661 O O . LEU A 1 88 ? 16.218 8.793 -25.873 1.00 88.50 88 LEU A O 1
ATOM 665 N N . THR A 1 89 ? 16.416 10.653 -24.645 1.00 88.88 89 THR A N 1
ATOM 666 C CA . THR A 1 89 ? 17.884 10.704 -24.736 1.00 88.88 89 THR A CA 1
ATOM 667 C C . THR A 1 89 ? 18.508 9.537 -23.971 1.00 88.88 89 THR A C 1
ATOM 669 O O . THR A 1 89 ? 17.899 8.967 -23.069 1.00 88.88 89 THR A O 1
ATOM 672 N N . LYS A 1 90 ? 19.762 9.178 -24.270 1.00 89.38 90 LYS A N 1
ATOM 673 C CA . LYS A 1 90 ? 20.449 8.088 -23.551 1.00 89.38 90 LYS A CA 1
ATOM 674 C C . LYS A 1 90 ? 20.558 8.326 -22.045 1.00 89.38 90 LYS A C 1
ATOM 676 O O . LYS A 1 90 ? 20.461 7.379 -21.269 1.00 89.38 90 LYS A O 1
ATOM 681 N N . GLU A 1 91 ? 20.704 9.579 -21.633 1.00 88.81 91 GLU A N 1
ATOM 682 C CA . GLU A 1 91 ? 20.742 9.953 -20.220 1.00 88.81 91 GLU A CA 1
ATOM 683 C C . GLU A 1 91 ? 19.378 9.784 -19.544 1.00 88.81 91 GLU A C 1
ATOM 685 O O . GLU A 1 91 ? 19.310 9.239 -18.444 1.00 88.81 91 GLU A O 1
ATOM 690 N N . GLN A 1 92 ? 18.297 10.183 -20.220 1.00 90.06 92 GLN A N 1
ATOM 691 C CA . GLN A 1 92 ? 16.921 9.988 -19.753 1.00 90.06 92 GLN A CA 1
ATOM 692 C C . GLN A 1 92 ? 16.546 8.501 -19.712 1.00 90.06 92 GLN A C 1
ATOM 694 O O . GLN A 1 92 ? 15.955 8.049 -18.737 1.00 90.06 92 GLN A O 1
ATOM 699 N N . GLN A 1 93 ? 16.939 7.726 -20.731 1.00 91.94 93 GLN A N 1
ATOM 700 C CA . GLN A 1 93 ? 16.768 6.270 -20.762 1.00 91.94 93 GLN A CA 1
ATOM 701 C C . GLN A 1 93 ? 17.427 5.625 -19.544 1.00 91.94 93 GLN A C 1
ATOM 703 O O . GLN A 1 93 ? 16.800 4.828 -18.850 1.00 91.94 93 GLN A O 1
ATOM 708 N N . LYS A 1 94 ? 18.678 6.003 -19.257 1.00 92.19 94 LYS A N 1
ATOM 709 C CA . LYS A 1 94 ? 19.408 5.517 -18.086 1.00 92.19 94 LYS A CA 1
ATOM 710 C C . LYS A 1 94 ? 18.719 5.915 -16.779 1.00 92.19 94 LYS A C 1
ATOM 712 O O . LYS A 1 94 ? 18.530 5.053 -15.931 1.00 92.19 94 LYS A O 1
ATOM 717 N N . ALA A 1 95 ? 18.321 7.179 -16.630 1.00 92.19 95 ALA A N 1
ATOM 718 C CA . ALA A 1 95 ? 17.658 7.663 -15.419 1.00 92.19 95 ALA A CA 1
ATOM 719 C C . ALA A 1 95 ? 16.331 6.932 -15.154 1.00 92.19 95 ALA A C 1
ATOM 721 O O . ALA A 1 95 ? 16.089 6.502 -14.030 1.00 92.19 95 ALA A O 1
ATOM 722 N N . LEU A 1 96 ? 15.514 6.722 -16.192 1.00 92.19 96 LEU A N 1
ATOM 723 C CA . LEU A 1 96 ? 14.258 5.981 -16.076 1.00 92.19 96 LEU A CA 1
ATOM 724 C C . LEU A 1 96 ? 14.501 4.521 -15.662 1.00 92.19 96 LEU A C 1
ATOM 726 O O . LEU A 1 96 ? 13.820 4.010 -14.779 1.00 92.19 96 LEU A O 1
ATOM 730 N N . VAL A 1 97 ? 15.492 3.856 -16.268 1.00 93.94 97 VAL A N 1
ATOM 731 C CA . VAL A 1 97 ? 15.865 2.478 -15.907 1.00 93.94 97 VAL A CA 1
ATOM 732 C C . VAL A 1 97 ? 16.348 2.400 -14.458 1.00 93.94 97 VAL A C 1
ATOM 734 O O . VAL A 1 97 ? 15.942 1.492 -13.739 1.00 93.94 97 VAL A O 1
ATOM 737 N N . GLU A 1 98 ? 17.182 3.342 -14.010 1.00 93.25 98 GLU A N 1
ATOM 738 C CA . GLU A 1 98 ? 17.653 3.409 -12.620 1.00 93.25 98 GLU A CA 1
ATOM 739 C C . GLU A 1 98 ? 16.485 3.611 -11.643 1.00 93.25 98 GLU A C 1
ATOM 741 O O . GLU A 1 98 ? 16.377 2.867 -10.668 1.00 93.25 98 GLU A O 1
ATOM 746 N N . GLU A 1 99 ? 15.568 4.540 -11.931 1.00 92.94 99 GLU A N 1
ATOM 747 C CA . GLU A 1 99 ? 14.365 4.794 -11.123 1.00 92.94 99 GLU A CA 1
ATOM 748 C C . GLU A 1 99 ? 13.485 3.537 -11.019 1.00 92.94 99 GLU A C 1
ATOM 750 O O . GLU A 1 99 ? 13.093 3.132 -9.922 1.00 92.94 99 GLU A O 1
ATOM 755 N N . MET A 1 100 ? 13.239 2.859 -12.143 1.00 92.38 100 MET A N 1
ATOM 756 C CA . MET A 1 100 ? 12.473 1.611 -12.178 1.00 92.38 100 MET A CA 1
ATOM 757 C C . MET A 1 100 ? 13.195 0.436 -11.496 1.00 92.38 100 MET A C 1
ATOM 759 O O . MET A 1 100 ? 12.543 -0.497 -11.020 1.00 92.38 100 MET A O 1
ATOM 763 N N . ALA A 1 101 ? 14.529 0.453 -11.449 1.00 93.56 101 ALA A N 1
ATOM 764 C CA . ALA A 1 101 ? 15.328 -0.593 -10.821 1.00 93.56 101 ALA A CA 1
ATOM 765 C C . ALA A 1 101 ? 15.318 -0.513 -9.291 1.00 93.56 101 ALA A C 1
ATOM 767 O O . ALA A 1 101 ? 15.393 -1.557 -8.640 1.00 93.56 101 ALA A O 1
ATOM 768 N N . LEU A 1 102 ? 15.185 0.685 -8.711 1.00 92.19 102 LEU A N 1
ATOM 769 C CA . LEU A 1 102 ? 15.193 0.897 -7.258 1.00 92.19 102 LEU A CA 1
ATOM 770 C C . LEU A 1 102 ? 14.268 -0.056 -6.480 1.00 92.19 102 LEU A C 1
ATOM 772 O O . LEU A 1 102 ? 14.773 -0.751 -5.596 1.00 92.19 102 LEU A O 1
ATOM 776 N N . PRO A 1 103 ? 12.956 -0.170 -6.782 1.00 90.56 103 PRO A N 1
ATOM 777 C CA . PRO A 1 103 ? 12.081 -1.080 -6.042 1.00 90.56 103 PRO A CA 1
ATOM 778 C C . PRO A 1 103 ? 12.472 -2.555 -6.209 1.00 90.56 103 PRO A C 1
ATOM 780 O O . PRO A 1 103 ? 12.298 -3.343 -5.282 1.00 90.56 103 PRO A O 1
ATOM 783 N N . VAL A 1 104 ? 13.028 -2.943 -7.363 1.00 90.69 104 VAL A N 1
ATOM 784 C CA . VAL A 1 104 ? 13.492 -4.319 -7.607 1.00 90.69 104 VAL A CA 1
ATOM 785 C C . VAL A 1 104 ? 14.726 -4.622 -6.762 1.00 90.69 104 VAL A C 1
ATOM 787 O O . VAL A 1 104 ? 14.759 -5.637 -6.069 1.00 90.69 104 VAL A O 1
ATOM 790 N N . VAL A 1 105 ? 15.717 -3.728 -6.770 1.00 92.12 105 VAL A N 1
ATOM 791 C CA . VAL A 1 105 ? 16.942 -3.873 -5.972 1.00 92.12 105 VAL A CA 1
ATOM 792 C C . VAL A 1 105 ? 16.614 -3.860 -4.479 1.00 92.12 105 VAL A C 1
ATOM 794 O O . VAL A 1 105 ? 17.109 -4.711 -3.742 1.00 92.12 105 VAL A O 1
ATOM 797 N N . ALA A 1 106 ? 15.729 -2.962 -4.038 1.00 92.00 106 ALA A N 1
ATOM 798 C CA . ALA A 1 106 ? 15.257 -2.915 -2.658 1.00 92.00 106 ALA A CA 1
ATOM 799 C C . ALA A 1 106 ? 14.564 -4.222 -2.244 1.00 92.00 106 ALA A C 1
ATOM 801 O O . ALA A 1 106 ? 14.824 -4.729 -1.156 1.00 92.00 106 ALA A O 1
ATOM 802 N N . ALA A 1 107 ? 13.736 -4.812 -3.113 1.00 90.00 107 ALA A N 1
ATOM 803 C CA . ALA A 1 107 ? 13.085 -6.091 -2.839 1.00 90.00 107 ALA A CA 1
ATOM 804 C C . ALA A 1 107 ? 14.088 -7.251 -2.731 1.00 90.00 107 ALA A C 1
ATOM 806 O O . ALA A 1 107 ? 13.999 -8.047 -1.798 1.00 90.00 107 ALA A O 1
ATOM 807 N N . VAL A 1 108 ? 15.067 -7.331 -3.642 1.00 90.06 108 VAL A N 1
ATOM 808 C CA . VAL A 1 108 ? 16.144 -8.338 -3.576 1.00 90.06 108 VAL A CA 1
ATOM 809 C C . VAL A 1 108 ? 16.905 -8.213 -2.258 1.00 90.06 108 VAL A C 1
ATOM 811 O O . VAL A 1 108 ? 17.110 -9.207 -1.563 1.00 90.06 108 VAL A O 1
ATOM 814 N N . LYS A 1 109 ? 17.263 -6.983 -1.883 1.00 91.44 109 LYS A N 1
ATOM 815 C CA . LYS A 1 109 ? 17.951 -6.684 -0.628 1.00 91.44 109 LYS A CA 1
ATOM 816 C C . LYS A 1 109 ? 17.123 -7.065 0.593 1.00 91.44 109 LYS A C 1
ATOM 818 O O . LYS A 1 109 ? 17.617 -7.782 1.454 1.00 91.44 109 LYS A O 1
ATOM 823 N N . ALA A 1 110 ? 15.844 -6.700 0.621 1.00 92.50 110 ALA A N 1
ATOM 824 C CA . ALA A 1 110 ? 14.932 -7.078 1.696 1.00 92.50 110 ALA A CA 1
ATOM 825 C C . ALA A 1 110 ? 14.801 -8.605 1.841 1.00 92.50 110 ALA A C 1
ATOM 827 O O . ALA A 1 110 ? 14.785 -9.126 2.953 1.00 92.50 110 ALA A O 1
ATOM 828 N N . ILE A 1 111 ? 14.749 -9.353 0.734 1.00 90.25 111 ILE A N 1
ATOM 829 C CA . ILE A 1 111 ? 14.689 -10.822 0.773 1.00 90.25 111 ILE A CA 1
ATOM 830 C C . ILE A 1 111 ? 15.972 -11.419 1.365 1.00 9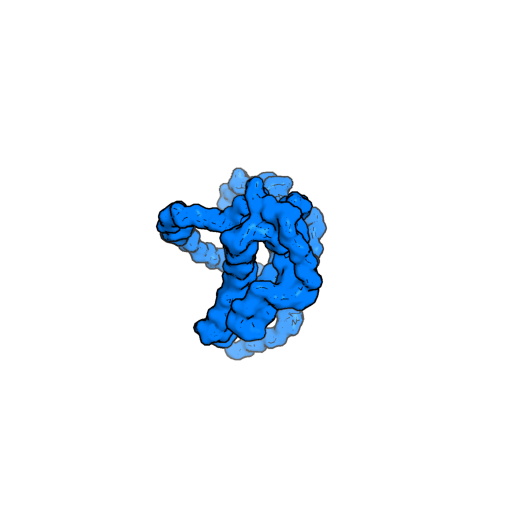0.25 111 ILE A C 1
ATOM 832 O O . ILE A 1 111 ? 15.894 -12.400 2.108 1.00 90.25 111 ILE A O 1
ATOM 836 N N . GLN A 1 112 ? 17.131 -10.846 1.045 1.00 92.06 112 GLN A N 1
ATOM 837 C CA . GLN A 1 112 ? 18.433 -11.329 1.508 1.00 92.06 112 GLN A CA 1
ATOM 838 C C . GLN A 1 112 ? 18.717 -10.963 2.969 1.00 92.06 112 GLN A C 1
ATOM 840 O O . GLN A 1 112 ? 19.266 -11.782 3.700 1.00 92.06 112 GLN A O 1
ATOM 845 N N . GLU A 1 113 ? 18.353 -9.750 3.383 1.00 95.00 113 GLU A N 1
ATOM 846 C CA . GLU A 1 113 ? 18.819 -9.156 4.641 1.00 95.00 113 GLU A CA 1
ATOM 847 C C . GLU A 1 113 ? 17.798 -9.279 5.783 1.00 95.00 113 GLU A C 1
ATOM 849 O O . GLU A 1 113 ? 18.201 -9.327 6.941 1.00 95.00 113 GLU A O 1
ATOM 854 N N . LEU A 1 114 ? 16.493 -9.394 5.492 1.00 96.00 114 LEU A N 1
ATOM 855 C CA . LEU A 1 114 ? 15.476 -9.546 6.538 1.00 96.00 114 LEU A CA 1
ATOM 856 C C . LEU A 1 114 ? 15.390 -10.986 7.059 1.00 96.00 114 LEU A C 1
ATOM 858 O O . LEU A 1 114 ? 15.345 -11.960 6.293 1.00 96.00 114 LEU A O 1
ATOM 862 N N . SER A 1 115 ? 15.256 -11.111 8.376 1.00 97.12 115 SER A N 1
ATOM 863 C CA . SER A 1 115 ? 14.916 -12.359 9.060 1.00 97.12 115 SER A CA 1
ATOM 864 C C . SER A 1 115 ? 13.497 -12.835 8.715 1.00 97.12 115 SER A C 1
ATOM 866 O O . SER A 1 115 ? 12.671 -12.100 8.167 1.00 97.12 115 SER A O 1
ATOM 868 N N . ASN A 1 116 ? 13.186 -14.090 9.044 1.00 96.50 116 ASN A N 1
ATOM 869 C CA . ASN A 1 116 ? 11.846 -14.643 8.825 1.00 96.50 116 ASN A CA 1
ATOM 870 C C . ASN A 1 116 ? 10.768 -13.916 9.643 1.00 96.50 116 ASN A C 1
ATOM 872 O O . ASN A 1 116 ? 9.654 -13.734 9.148 1.00 96.50 116 ASN A O 1
ATOM 876 N N . ASP A 1 117 ? 11.103 -13.456 10.849 1.00 95.81 117 ASP A N 1
ATOM 877 C CA . ASP A 1 117 ? 10.180 -12.705 11.702 1.00 95.81 117 ASP A CA 1
ATOM 878 C C . ASP A 1 117 ? 9.900 -11.317 11.114 1.00 95.81 117 ASP A C 1
ATOM 880 O O . ASP A 1 117 ? 8.744 -10.904 11.010 1.00 95.81 117 ASP A O 1
ATOM 884 N N . GLU A 1 118 ? 10.932 -10.625 10.625 1.00 95.69 118 GLU A N 1
ATOM 885 C CA . GLU A 1 118 ? 10.781 -9.332 9.946 1.00 95.69 118 GLU A CA 1
ATOM 886 C C . GLU A 1 118 ? 9.988 -9.458 8.642 1.00 95.69 118 GLU A C 1
ATOM 888 O O . GLU A 1 118 ? 9.097 -8.646 8.380 1.00 95.69 118 GLU A O 1
ATOM 893 N N . LYS A 1 119 ? 10.248 -10.507 7.851 1.00 94.25 119 LYS A N 1
ATOM 894 C CA . LYS A 1 119 ? 9.465 -10.831 6.648 1.00 94.25 119 LYS A CA 1
ATOM 895 C C . LYS A 1 119 ? 8.001 -11.075 6.994 1.00 94.25 119 LYS A C 1
ATOM 897 O O . LYS A 1 119 ? 7.118 -10.509 6.351 1.00 94.25 119 LYS A O 1
ATOM 902 N N . SER A 1 120 ? 7.735 -11.871 8.028 1.00 94.44 120 SER A N 1
ATOM 903 C CA . SER A 1 120 ? 6.374 -12.176 8.478 1.00 94.44 120 SER A CA 1
ATOM 904 C C . SER A 1 120 ? 5.655 -10.923 8.971 1.00 94.44 120 SER A C 1
ATOM 906 O O . SER A 1 120 ? 4.499 -10.697 8.612 1.00 94.44 120 SER A O 1
ATOM 908 N N . ALA A 1 121 ? 6.340 -10.057 9.721 1.00 94.50 121 ALA A N 1
ATOM 909 C CA . ALA A 1 121 ? 5.796 -8.783 10.174 1.00 94.50 121 ALA A CA 1
ATOM 910 C C . ALA A 1 121 ? 5.494 -7.835 9.001 1.00 94.50 121 ALA A C 1
ATOM 912 O O . ALA A 1 121 ? 4.421 -7.230 8.962 1.00 94.50 121 ALA A O 1
ATOM 913 N N . ALA A 1 122 ? 6.400 -7.721 8.025 1.00 94.38 122 ALA A N 1
ATOM 914 C CA . ALA A 1 122 ? 6.204 -6.895 6.835 1.00 94.38 122 ALA A CA 1
ATOM 915 C C . ALA A 1 122 ? 5.024 -7.390 5.983 1.00 94.38 122 ALA A C 1
ATOM 917 O O . ALA A 1 122 ? 4.149 -6.599 5.626 1.00 94.38 122 ALA A O 1
ATOM 918 N N . LEU A 1 123 ? 4.952 -8.699 5.718 1.00 95.00 123 LEU A N 1
ATOM 919 C CA . LEU A 1 123 ? 3.857 -9.309 4.959 1.00 95.00 123 LEU A CA 1
ATOM 920 C C . LEU A 1 123 ? 2.516 -9.166 5.678 1.00 95.00 123 LEU A C 1
ATOM 922 O O . LEU A 1 123 ? 1.528 -8.799 5.045 1.00 95.00 123 LEU A O 1
ATOM 926 N N . SER A 1 124 ? 2.485 -9.389 6.993 1.00 95.00 124 SER A N 1
ATOM 927 C CA . SER A 1 124 ? 1.267 -9.237 7.796 1.00 95.00 124 SER A CA 1
ATOM 928 C C . SER A 1 124 ? 0.765 -7.793 7.767 1.00 95.00 124 SER A C 1
ATOM 930 O O . SER A 1 124 ? -0.418 -7.561 7.533 1.00 95.00 124 SER A O 1
ATOM 932 N N . ARG A 1 125 ? 1.656 -6.803 7.918 1.00 94.56 125 ARG A N 1
ATOM 933 C CA . ARG A 1 125 ? 1.302 -5.374 7.819 1.00 94.56 125 ARG A CA 1
ATOM 934 C C . ARG A 1 125 ? 0.796 -5.001 6.428 1.00 94.56 125 ARG A C 1
ATOM 936 O O . ARG A 1 125 ? -0.228 -4.333 6.324 1.00 94.56 125 ARG A O 1
ATOM 943 N N . MET A 1 126 ? 1.473 -5.455 5.372 1.00 95.44 126 MET A N 1
ATOM 944 C CA . MET A 1 126 ? 1.048 -5.214 3.990 1.00 95.44 126 MET A CA 1
ATOM 945 C C . MET A 1 126 ? -0.333 -5.822 3.721 1.00 95.44 126 MET A C 1
ATOM 947 O O . MET A 1 126 ? -1.193 -5.174 3.123 1.00 95.44 126 MET A O 1
ATOM 951 N N . TRP A 1 127 ? -0.559 -7.054 4.182 1.00 96.00 127 TRP A N 1
ATOM 952 C CA . TRP A 1 127 ? -1.850 -7.719 4.068 1.00 96.00 127 TRP A CA 1
ATOM 953 C C . TRP A 1 127 ? -2.937 -6.945 4.817 1.00 96.00 127 TRP A C 1
ATOM 955 O O . TRP A 1 127 ? -3.960 -6.625 4.220 1.00 96.00 127 TRP A O 1
ATOM 965 N N . MET A 1 128 ? -2.687 -6.555 6.071 1.00 95.56 128 MET A N 1
ATOM 966 C CA . MET A 1 128 ? -3.618 -5.745 6.863 1.00 95.56 128 MET A CA 1
ATOM 967 C C . MET A 1 128 ? -3.969 -4.437 6.155 1.00 95.56 128 MET A C 1
ATOM 969 O O . MET A 1 128 ? -5.146 -4.123 6.005 1.00 95.56 128 MET A O 1
ATOM 973 N N . GLN A 1 129 ? -2.968 -3.697 5.667 1.00 94.12 129 GLN A N 1
ATOM 974 C CA . GLN A 1 129 ? -3.179 -2.438 4.954 1.00 94.12 129 GLN A CA 1
ATOM 975 C C . GLN A 1 129 ? -4.051 -2.632 3.710 1.00 94.12 129 GLN A C 1
ATOM 977 O O . GLN A 1 129 ? -4.984 -1.860 3.488 1.00 94.12 129 GLN A O 1
ATOM 982 N N . LYS A 1 130 ? -3.775 -3.674 2.916 1.00 95.88 130 LYS A N 1
ATOM 983 C CA . LYS A 1 130 ? -4.564 -4.005 1.724 1.00 95.88 130 LYS A CA 1
ATOM 984 C C . LYS A 1 130 ? -6.008 -4.342 2.091 1.00 95.88 130 LYS A C 1
ATOM 986 O O . LYS A 1 130 ? -6.925 -3.800 1.482 1.00 95.88 130 LYS A O 1
ATOM 991 N N . THR A 1 131 ? -6.204 -5.204 3.086 1.00 95.50 131 THR A N 1
ATOM 992 C CA . THR A 1 131 ? -7.533 -5.659 3.510 1.00 95.50 131 THR A CA 1
ATOM 993 C C . THR A 1 131 ? -8.360 -4.504 4.071 1.00 95.50 131 THR A C 1
ATOM 995 O O . THR A 1 131 ? -9.513 -4.333 3.673 1.00 95.50 131 THR A O 1
ATOM 998 N N . VAL A 1 132 ? -7.766 -3.661 4.922 1.00 95.75 132 VAL A N 1
ATOM 999 C CA . VAL A 1 132 ? -8.408 -2.452 5.463 1.00 95.75 132 VAL A CA 1
ATOM 1000 C C . VAL A 1 132 ? -8.808 -1.498 4.339 1.00 95.75 132 VAL A C 1
ATOM 1002 O O . VAL A 1 132 ? -9.945 -1.040 4.318 1.00 95.75 132 VAL A O 1
ATOM 1005 N N . ALA A 1 133 ? -7.924 -1.244 3.369 1.00 94.44 133 ALA A N 1
ATOM 1006 C CA . ALA A 1 133 ? -8.220 -0.350 2.247 1.00 94.44 133 ALA A CA 1
ATOM 1007 C C . ALA A 1 133 ? -9.378 -0.844 1.361 1.00 94.44 133 ALA A C 1
ATOM 1009 O O . ALA A 1 133 ? -10.089 -0.029 0.780 1.00 94.44 133 ALA A O 1
ATOM 1010 N N . SER A 1 134 ? -9.573 -2.162 1.261 1.00 95.12 134 SER A N 1
ATOM 1011 C CA . SER A 1 134 ? -10.694 -2.770 0.531 1.00 95.12 134 SER A CA 1
ATOM 1012 C C . SER A 1 134 ? -11.954 -2.992 1.373 1.00 95.12 134 SER A C 1
ATOM 1014 O O . SER A 1 134 ? -12.952 -3.473 0.847 1.00 95.12 134 SER A O 1
ATOM 1016 N N . THR A 1 135 ? -11.914 -2.712 2.678 1.00 95.75 135 THR A N 1
ATOM 1017 C CA . THR A 1 135 ? -13.053 -2.952 3.570 1.00 95.75 135 THR A CA 1
ATOM 1018 C C . THR A 1 135 ? -14.060 -1.819 3.437 1.00 95.75 135 THR A C 1
ATOM 1020 O O . THR A 1 135 ? -13.744 -0.656 3.685 1.00 95.75 135 THR A O 1
ATOM 1023 N N . GLU A 1 136 ? -15.293 -2.161 3.078 1.00 95.31 136 GLU A N 1
ATOM 1024 C CA . GLU A 1 136 ? -16.372 -1.186 2.970 1.00 95.31 136 GLU A CA 1
ATOM 1025 C C . GLU A 1 136 ? -16.888 -0.765 4.354 1.00 95.31 136 GLU A C 1
ATOM 1027 O O . GLU A 1 136 ? -17.168 -1.584 5.240 1.00 95.31 136 GLU A O 1
ATOM 1032 N N . VAL A 1 137 ? -17.014 0.551 4.534 1.00 96.56 137 VAL A N 1
ATOM 1033 C CA . VAL A 1 137 ? -17.561 1.170 5.743 1.00 96.56 137 VAL A CA 1
ATOM 1034 C C . VAL A 1 137 ? -18.565 2.242 5.352 1.00 96.56 137 VAL A C 1
ATOM 1036 O O . VAL A 1 137 ? -18.261 3.200 4.623 1.00 96.56 137 VAL A O 1
ATOM 1039 N N . THR A 1 138 ? -19.779 2.070 5.857 1.00 97.56 138 THR A N 1
ATOM 1040 C CA . THR A 1 138 ? -20.880 3.005 5.645 1.00 97.56 138 THR A CA 1
ATOM 1041 C C . THR A 1 138 ? -20.702 4.262 6.497 1.00 97.56 138 THR A C 1
ATOM 1043 O O . THR A 1 138 ? -19.997 4.270 7.506 1.00 97.56 138 THR A O 1
ATOM 1046 N N . ASP A 1 139 ? -21.357 5.353 6.101 1.00 96.81 139 ASP A N 1
ATOM 1047 C CA . ASP A 1 139 ? -21.363 6.584 6.902 1.00 96.81 139 ASP A CA 1
ATOM 1048 C C . ASP A 1 139 ? -22.011 6.366 8.276 1.00 96.81 139 ASP A C 1
ATOM 1050 O O . ASP A 1 139 ? -21.553 6.940 9.257 1.00 96.81 139 ASP A O 1
ATOM 1054 N N . ALA A 1 140 ? -23.023 5.495 8.357 1.00 97.31 140 ALA A N 1
ATOM 1055 C CA . ALA A 1 140 ? -23.702 5.162 9.605 1.00 97.31 140 ALA A CA 1
ATOM 1056 C C . ALA A 1 140 ? -22.772 4.457 10.605 1.00 97.31 140 ALA A C 1
ATOM 1058 O O . ALA A 1 140 ? -22.749 4.814 11.778 1.00 97.31 140 ALA A O 1
ATOM 1059 N N . GLU A 1 141 ? -21.958 3.505 10.144 1.00 96.75 141 GLU A N 1
ATOM 1060 C CA . GLU A 1 141 ? -20.980 2.822 11.002 1.00 96.75 141 GLU A CA 1
ATOM 1061 C C . GLU A 1 141 ? -19.884 3.780 11.491 1.00 96.75 141 GLU A C 1
ATOM 1063 O O . GLU A 1 141 ? -19.470 3.728 12.650 1.00 96.75 141 GLU A O 1
ATOM 1068 N N . ALA A 1 142 ? -19.437 4.695 10.626 1.00 97.25 142 ALA A N 1
ATOM 1069 C CA . ALA A 1 142 ? -18.492 5.738 11.013 1.00 97.25 142 ALA A CA 1
ATOM 1070 C C . ALA A 1 142 ? -19.101 6.711 12.037 1.00 97.25 142 ALA A C 1
ATOM 1072 O O . ALA A 1 142 ? -18.421 7.091 12.991 1.00 97.25 142 ALA A O 1
ATOM 1073 N N . GLN A 1 143 ? -20.376 7.076 11.868 1.00 97.12 143 GLN A N 1
ATOM 1074 C CA . GLN A 1 143 ? -21.111 7.919 12.811 1.00 97.12 143 GLN A CA 1
ATOM 1075 C C . GLN A 1 143 ? -21.267 7.229 14.172 1.00 97.12 143 GLN A C 1
ATOM 1077 O O . GLN A 1 143 ? -21.038 7.856 15.199 1.00 97.12 143 GLN A O 1
ATOM 1082 N N . GLU A 1 144 ? -21.575 5.931 14.204 1.00 97.19 144 GLU A N 1
ATOM 1083 C CA . GLU A 1 144 ? -21.689 5.185 15.462 1.00 97.19 144 GLU A CA 1
ATOM 1084 C C . GLU A 1 144 ? -20.358 5.168 16.234 1.00 97.19 144 GLU A C 1
ATOM 1086 O O . GLU A 1 144 ? -20.325 5.364 17.452 1.00 97.19 144 GLU A O 1
ATOM 1091 N N . SER A 1 145 ? -19.242 4.961 15.530 1.00 95.69 145 SER A N 1
ATOM 1092 C CA . SER A 1 145 ? -17.910 5.029 16.140 1.00 95.69 145 SER A CA 1
ATOM 1093 C C . SER A 1 145 ? -17.584 6.446 16.636 1.00 95.69 145 SER A C 1
ATOM 1095 O O . SER A 1 145 ? -17.051 6.620 17.735 1.00 95.69 145 SER A O 1
ATOM 1097 N N . TYR A 1 146 ? -17.992 7.479 15.892 1.00 96.12 146 TYR A N 1
ATOM 1098 C CA . TYR A 1 146 ? -17.845 8.875 16.305 1.00 96.12 146 TYR A CA 1
ATOM 1099 C C . TYR A 1 146 ? -18.650 9.188 17.570 1.00 96.12 146 TYR A C 1
ATOM 1101 O O . TYR A 1 146 ? -18.139 9.811 18.500 1.00 96.12 146 TYR A O 1
ATOM 1109 N N . ASP A 1 147 ? -19.887 8.707 17.658 1.00 96.38 147 ASP A N 1
ATOM 1110 C CA . ASP A 1 147 ? -20.742 8.922 18.823 1.00 96.38 147 ASP A CA 1
ATOM 1111 C C . ASP A 1 147 ? -20.144 8.265 20.081 1.00 96.38 147 ASP A C 1
ATOM 1113 O O . ASP A 1 147 ? -20.196 8.843 21.174 1.00 96.38 147 ASP A O 1
ATOM 1117 N N . LYS A 1 148 ? -19.499 7.096 19.931 1.00 94.62 148 LYS A N 1
ATOM 1118 C CA . LYS A 1 148 ? -18.720 6.451 21.005 1.00 94.62 148 LYS A CA 1
ATOM 1119 C C . LYS A 1 148 ? -17.538 7.322 21.434 1.00 94.62 148 LYS A C 1
ATOM 1121 O O . LYS A 1 148 ? -17.361 7.531 22.634 1.00 94.62 148 LYS A O 1
ATOM 1126 N N . LEU A 1 149 ? -16.780 7.874 20.485 1.00 94.00 149 LEU A N 1
ATOM 1127 C CA . LEU A 1 149 ? -15.674 8.797 20.767 1.00 94.00 149 LEU A CA 1
ATOM 1128 C C . LEU A 1 149 ? -16.156 10.044 21.526 1.00 94.00 149 LEU A C 1
ATOM 1130 O O . LEU A 1 149 ? -15.585 10.399 22.557 1.00 94.00 149 LEU A O 1
ATOM 1134 N N . VAL A 1 150 ? -17.242 10.677 21.073 1.00 94.19 150 VAL A N 1
ATOM 1135 C CA . VAL A 1 150 ? -17.841 11.846 21.737 1.00 94.19 150 VAL A CA 1
ATOM 1136 C C . VAL A 1 150 ? -18.288 11.501 23.154 1.00 94.19 150 VAL A C 1
ATOM 1138 O O . VAL A 1 150 ? -18.086 12.294 24.076 1.00 94.19 150 VAL A O 1
ATOM 1141 N N . LYS A 1 151 ? -18.891 10.325 23.356 1.00 94.56 151 LYS A N 1
ATOM 1142 C CA . LYS A 1 151 ? -19.300 9.863 24.685 1.00 94.56 151 LYS A CA 1
ATOM 1143 C C . LYS A 1 151 ? -18.095 9.700 25.616 1.00 94.56 151 LYS A C 1
ATOM 1145 O O . LYS A 1 151 ? -18.118 10.253 26.712 1.00 94.56 151 LYS A O 1
ATOM 1150 N N . MET A 1 152 ? -17.032 9.032 25.164 1.00 92.94 152 MET A N 1
ATOM 1151 C CA . MET A 1 152 ? -15.797 8.882 25.946 1.00 92.94 152 MET A CA 1
ATOM 1152 C C . MET A 1 152 ? -15.161 10.240 26.265 1.00 92.94 152 MET A C 1
ATOM 1154 O O . MET A 1 152 ? -14.732 10.482 27.392 1.00 92.94 152 MET A O 1
ATOM 1158 N N . ALA A 1 153 ? -15.147 11.165 25.305 1.00 93.44 153 ALA A N 1
ATOM 1159 C CA . ALA A 1 153 ? -14.626 12.509 25.522 1.00 93.44 153 ALA A CA 1
ATOM 1160 C C . ALA A 1 153 ? -15.461 13.297 26.545 1.00 93.44 153 ALA A C 1
ATOM 1162 O O . ALA A 1 153 ? -14.896 14.003 27.379 1.00 93.44 153 ALA A O 1
ATOM 1163 N N . LYS A 1 154 ? -16.794 13.157 26.540 1.00 93.50 154 LYS A N 1
ATOM 1164 C CA . LYS A 1 154 ? -17.679 13.746 27.564 1.00 93.50 154 LYS A CA 1
ATOM 1165 C C . LYS A 1 154 ? -17.382 13.198 28.955 1.00 93.50 154 LYS A C 1
ATOM 1167 O O . LYS A 1 154 ? -17.257 13.986 29.886 1.00 93.50 154 LYS A O 1
ATOM 1172 N N . GLU A 1 155 ? -17.216 11.884 29.085 1.00 94.12 155 GLU A N 1
ATOM 1173 C CA . GLU A 1 155 ? -16.856 11.233 30.355 1.00 94.12 155 GLU A CA 1
ATOM 1174 C C . GLU A 1 155 ? -15.501 11.723 30.895 1.00 94.12 155 GLU A C 1
ATOM 1176 O O . GLU A 1 155 ? -15.297 11.785 32.105 1.00 94.12 155 GLU A O 1
ATOM 1181 N N . GLN A 1 156 ? -14.598 12.145 30.006 1.00 93.12 156 GLN A N 1
ATOM 1182 C CA . GLN A 1 156 ? -13.288 12.703 30.350 1.00 93.12 156 GLN A CA 1
ATOM 1183 C C . GLN A 1 156 ? -13.260 14.240 30.447 1.00 93.12 156 GLN A C 1
ATOM 1185 O O . GLN A 1 156 ? -12.180 14.809 30.594 1.00 93.12 156 GLN A O 1
ATOM 1190 N N . ASN A 1 157 ? -14.407 14.928 30.368 1.00 90.88 157 ASN A N 1
ATOM 1191 C CA . ASN A 1 157 ? -14.508 16.397 30.308 1.00 90.88 157 ASN A CA 1
ATOM 1192 C C . ASN A 1 157 ? -13.726 17.054 29.145 1.00 90.88 157 ASN A C 1
ATOM 1194 O O . ASN A 1 157 ? -13.337 18.215 29.229 1.00 90.88 157 ASN A O 1
ATOM 1198 N N . LYS A 1 158 ? -13.532 16.329 28.038 1.00 90.31 158 LYS A N 1
ATOM 1199 C CA . LYS A 1 158 ? -12.815 16.757 26.819 1.00 90.31 158 LYS A CA 1
ATOM 1200 C C . LYS A 1 158 ? -13.715 16.869 25.589 1.00 90.31 158 LYS A C 1
ATOM 1202 O O . LYS A 1 158 ? -13.243 16.898 24.460 1.00 90.31 158 LYS A O 1
ATOM 1207 N N . ALA A 1 159 ? -15.033 16.923 25.775 1.00 80.94 159 ALA A N 1
ATOM 1208 C CA . ALA A 1 159 ? -15.987 16.935 24.663 1.00 80.94 159 ALA A CA 1
ATOM 1209 C C . ALA A 1 159 ? -15.763 18.090 23.667 1.00 80.94 159 ALA A C 1
ATOM 1211 O O . ALA A 1 159 ? -16.017 17.917 22.481 1.00 80.94 159 ALA A O 1
ATOM 1212 N N . GLY A 1 160 ? -15.276 19.245 24.140 1.00 83.19 160 GLY A N 1
ATOM 1213 C CA . GLY A 1 160 ? -14.957 20.401 23.294 1.00 83.19 160 GLY 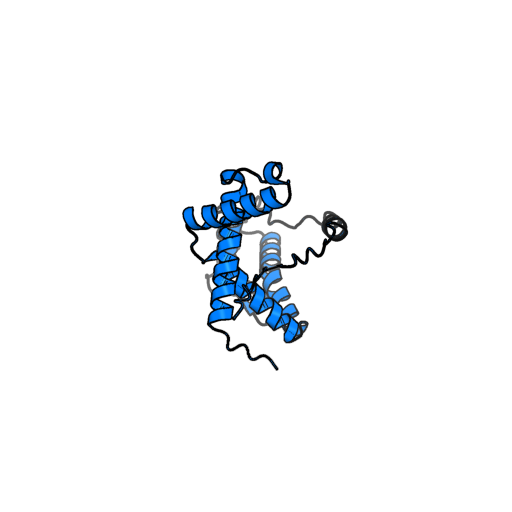A CA 1
ATOM 1214 C C . GLY A 1 160 ? -13.703 20.234 22.427 1.00 83.19 160 GLY A C 1
ATOM 1215 O O . GLY A 1 160 ? -13.471 21.061 21.552 1.00 83.19 160 GLY A O 1
ATOM 1216 N N . GLU A 1 161 ? -12.908 19.184 22.651 1.00 90.25 161 GLU A N 1
ATOM 1217 C CA . GLU A 1 161 ? -11.699 18.875 21.875 1.00 90.25 161 GLU A CA 1
ATOM 1218 C C . GLU A 1 161 ? -11.986 17.937 20.692 1.00 90.25 161 GLU A C 1
ATOM 1220 O O . GLU A 1 161 ? -11.119 17.745 19.841 1.00 90.25 161 GLU A O 1
ATOM 1225 N N . VAL A 1 162 ? -13.187 17.349 20.614 1.00 91.50 162 VAL A N 1
ATOM 1226 C CA . VAL A 1 162 ? -13.554 16.430 19.529 1.00 91.50 162 VAL A CA 1
ATOM 1227 C C . VAL A 1 162 ? -13.981 17.235 18.298 1.00 91.50 162 VAL A C 1
ATOM 1229 O O . VAL A 1 162 ? -14.966 17.975 18.376 1.00 91.50 162 VAL A O 1
ATOM 1232 N N . PRO A 1 163 ? -13.299 17.092 17.145 1.00 94.94 163 PRO A N 1
ATOM 1233 C CA . PRO A 1 163 ? -13.706 17.769 15.920 1.00 94.94 163 PRO A CA 1
ATOM 1234 C C . PRO A 1 163 ? -15.110 17.341 15.456 1.00 94.94 163 PRO A C 1
ATOM 1236 O O . PRO A 1 163 ? -15.571 16.244 15.788 1.00 94.94 163 PRO A O 1
ATOM 1239 N N . PRO A 1 164 ? -15.804 18.159 14.647 1.00 96.19 164 PRO A N 1
ATOM 1240 C CA . PRO A 1 164 ? -17.045 17.750 13.993 1.00 96.19 164 PRO A CA 1
ATOM 1241 C C . PRO A 1 164 ? -16.853 16.496 13.131 1.00 96.19 164 PRO A C 1
ATOM 1243 O O . PRO A 1 164 ? -15.832 16.370 12.454 1.00 96.19 164 PRO A O 1
ATOM 1246 N N . PHE A 1 165 ? -17.860 15.617 13.092 1.00 95.75 165 PHE A N 1
ATOM 1247 C CA . PHE A 1 165 ? -17.806 14.351 12.347 1.00 95.75 165 PHE A CA 1
ATOM 1248 C C . PHE A 1 165 ? -17.318 14.519 10.904 1.00 95.75 165 PHE A C 1
ATOM 1250 O O . PHE A 1 165 ? -16.407 13.814 10.489 1.00 95.75 165 PHE A O 1
ATOM 1257 N N . GLU A 1 166 ? -17.843 15.497 10.162 1.00 96.75 166 GLU A N 1
ATOM 1258 C CA . GLU A 1 166 ? -17.461 15.726 8.761 1.00 96.75 166 GLU A CA 1
ATOM 1259 C C . GLU A 1 166 ? -15.960 16.003 8.563 1.00 96.75 166 GLU A C 1
ATOM 1261 O O . GLU A 1 166 ? -15.417 15.678 7.510 1.00 96.75 166 GLU A O 1
ATOM 1266 N N . GLN A 1 167 ? -15.262 16.550 9.567 1.00 96.56 167 GLN A N 1
ATOM 1267 C CA . GLN A 1 167 ? -13.820 16.817 9.480 1.00 96.56 167 GLN A CA 1
ATOM 1268 C C . GLN A 1 167 ? -12.967 15.565 9.674 1.00 96.56 167 GLN A C 1
ATOM 1270 O O . GLN A 1 167 ? -11.846 15.525 9.178 1.00 96.56 167 GLN A O 1
ATOM 1275 N N . ILE A 1 168 ? -13.487 14.568 10.394 1.00 95.94 168 ILE A N 1
ATOM 1276 C CA . ILE A 1 168 ? -12.765 13.333 10.728 1.00 95.94 168 ILE A CA 1
ATOM 1277 C C . ILE A 1 168 ? -13.445 12.076 10.176 1.00 95.94 168 ILE A C 1
ATOM 1279 O O . ILE A 1 168 ? -13.119 10.952 10.547 1.00 95.94 168 ILE A O 1
ATOM 1283 N N . LYS A 1 169 ? -14.427 12.241 9.286 1.00 96.31 169 LYS A N 1
ATOM 1284 C CA . LYS A 1 169 ? -15.255 11.156 8.747 1.00 96.31 169 LYS A CA 1
ATOM 1285 C C . LYS A 1 169 ? -14.414 10.065 8.095 1.00 96.31 169 LYS A C 1
ATOM 1287 O O . LYS A 1 169 ? -14.710 8.879 8.233 1.00 96.31 169 LYS A O 1
ATOM 1292 N N . ARG A 1 170 ? -13.360 10.456 7.375 1.00 95.44 170 ARG A N 1
ATOM 1293 C CA . ARG A 1 170 ? -12.455 9.521 6.698 1.00 95.44 170 ARG A CA 1
ATOM 1294 C C . ARG A 1 170 ? -11.663 8.693 7.709 1.00 95.44 170 ARG A C 1
ATOM 1296 O O . ARG A 1 170 ? -11.522 7.487 7.530 1.00 95.44 170 ARG A O 1
ATOM 1303 N N . GLU A 1 171 ? -11.176 9.335 8.756 1.00 94.62 171 GLU A N 1
ATOM 1304 C CA . GLU A 1 171 ? -10.427 8.741 9.855 1.00 94.62 171 GLU A CA 1
ATOM 1305 C C . GLU A 1 171 ? -11.323 7.774 10.632 1.00 94.62 171 GLU A C 1
ATOM 1307 O O . GLU A 1 171 ? -10.920 6.638 10.868 1.00 94.62 171 GLU A O 1
ATOM 1312 N N . MET A 1 172 ? -12.573 8.163 10.912 1.00 96.56 172 MET A N 1
ATOM 1313 C CA . MET A 1 172 ? -13.561 7.284 11.542 1.00 96.56 172 MET A CA 1
ATOM 1314 C C . MET A 1 172 ? -13.845 6.048 10.687 1.00 96.56 172 MET A C 1
ATOM 1316 O O . MET A 1 172 ? -13.868 4.932 11.203 1.00 96.56 172 MET A O 1
ATOM 1320 N N . LYS A 1 173 ? -13.999 6.209 9.365 1.00 96.94 173 LYS A N 1
ATOM 1321 C CA . LYS A 1 173 ? -14.148 5.063 8.454 1.00 96.94 173 LYS A CA 1
ATOM 1322 C C . LYS A 1 173 ? -12.935 4.145 8.480 1.00 96.94 173 LYS A C 1
ATOM 1324 O O . LYS A 1 173 ? -13.097 2.928 8.506 1.00 96.94 173 LYS A O 1
ATOM 1329 N N . LEU A 1 174 ? -11.733 4.715 8.477 1.00 95.69 174 LEU A N 1
ATOM 1330 C CA . LEU A 1 174 ? -10.502 3.938 8.532 1.00 95.69 174 LEU A CA 1
ATOM 1331 C C . LEU A 1 174 ? -10.393 3.162 9.849 1.00 95.69 174 LEU A C 1
ATOM 1333 O O . LEU A 1 174 ? -10.040 1.986 9.826 1.00 95.69 174 LEU A O 1
ATOM 1337 N N . GLN A 1 175 ? -10.738 3.790 10.973 1.00 95.06 175 GLN A N 1
ATOM 1338 C CA . GLN A 1 175 ? -10.757 3.142 12.280 1.00 95.06 175 GLN A CA 1
ATOM 1339 C C . GLN A 1 175 ? -11.751 1.974 12.304 1.00 95.06 175 GLN A C 1
ATOM 1341 O O . GLN A 1 175 ? -11.381 0.860 12.664 1.00 95.06 175 GLN A O 1
ATOM 1346 N N . VAL A 1 176 ? -12.985 2.189 11.844 1.00 97.44 176 VAL A N 1
ATOM 1347 C CA . VAL A 1 176 ? -13.996 1.122 11.773 1.00 97.44 176 VAL A CA 1
ATOM 1348 C C . VAL A 1 176 ? -13.542 -0.015 10.853 1.00 97.44 176 VAL A C 1
ATOM 1350 O O . VAL A 1 176 ? -13.731 -1.185 11.178 1.00 97.44 176 VAL A O 1
ATOM 1353 N N . ALA A 1 177 ? -12.905 0.290 9.719 1.00 97.12 177 ALA A N 1
ATOM 1354 C CA . ALA A 1 177 ? -12.352 -0.732 8.833 1.00 97.12 177 ALA A CA 1
ATOM 1355 C C . ALA A 1 177 ? -11.263 -1.563 9.535 1.00 97.12 177 ALA A C 1
ATOM 1357 O O . ALA A 1 177 ? -11.263 -2.788 9.429 1.00 97.12 177 ALA A O 1
ATOM 1358 N N . GLN A 1 178 ? -10.363 -0.919 10.284 1.00 95.06 178 GLN A N 1
ATOM 1359 C CA . GLN A 1 178 ? -9.341 -1.608 11.079 1.00 95.06 178 GLN A CA 1
ATOM 1360 C C . GLN A 1 178 ? -9.965 -2.525 12.134 1.00 95.06 178 GLN A C 1
ATOM 1362 O O . GLN A 1 178 ? -9.571 -3.687 12.233 1.00 95.06 178 GLN A O 1
ATOM 1367 N N . GLU A 1 179 ? -10.958 -2.029 12.874 1.00 95.19 179 GLU A N 1
ATOM 1368 C CA . GLU A 1 179 ? -11.683 -2.796 13.892 1.00 95.19 179 GLU A CA 1
ATOM 1369 C C . GLU A 1 179 ? -12.379 -4.017 13.280 1.00 95.19 179 GLU A C 1
ATOM 1371 O O . GLU A 1 179 ? -12.212 -5.127 13.781 1.00 95.19 179 GLU A O 1
ATOM 1376 N N . LYS A 1 180 ? -13.077 -3.854 12.149 1.00 96.12 180 LYS A N 1
ATOM 1377 C CA . LYS A 1 180 ? -13.724 -4.965 11.432 1.00 96.12 180 LYS A CA 1
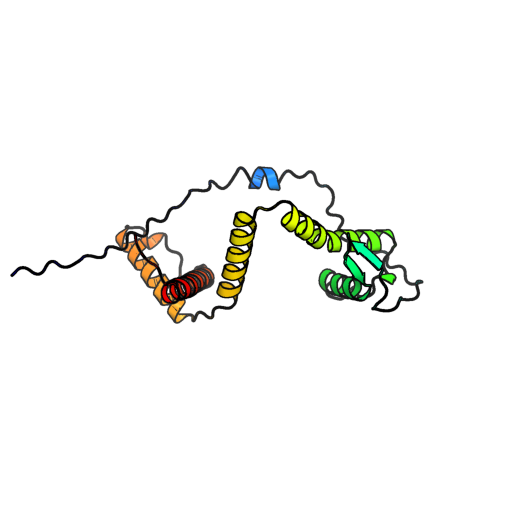ATOM 1378 C C . LYS A 1 180 ? -12.729 -6.044 11.012 1.00 96.12 180 LYS A C 1
ATOM 1380 O O . LYS A 1 180 ? -12.991 -7.231 11.205 1.00 96.12 180 LYS A O 1
ATOM 1385 N N . VAL A 1 181 ? -11.593 -5.653 10.429 1.00 95.75 181 VAL A N 1
ATOM 1386 C CA . VAL A 1 181 ? -10.571 -6.613 9.983 1.00 95.75 181 VAL A CA 1
ATOM 1387 C C . VAL A 1 181 ? -9.945 -7.332 11.179 1.00 95.75 181 VAL A C 1
ATOM 1389 O O . VAL A 1 181 ? -9.781 -8.549 11.133 1.00 95.75 181 VAL A O 1
ATOM 1392 N N . ALA A 1 182 ? -9.634 -6.611 12.259 1.00 93.94 182 ALA A N 1
ATOM 1393 C CA . ALA A 1 182 ? -9.086 -7.204 13.475 1.00 93.94 182 ALA A CA 1
ATOM 1394 C C . ALA A 1 182 ? -10.077 -8.171 14.139 1.00 93.94 182 ALA A C 1
ATOM 1396 O O . ALA A 1 182 ? -9.691 -9.281 14.501 1.00 93.94 182 ALA A O 1
ATOM 1397 N N . GLN A 1 183 ? -11.350 -7.784 14.245 1.00 94.06 183 GLN A N 1
ATOM 1398 C CA . GLN A 1 183 ? -12.396 -8.629 14.816 1.00 94.06 183 GLN A CA 1
ATOM 1399 C C . GLN A 1 183 ? -12.546 -9.924 14.020 1.00 94.06 183 GLN A C 1
ATOM 1401 O O . GLN A 1 183 ? -12.512 -11.003 14.603 1.00 94.06 183 GLN A O 1
ATOM 1406 N N . LYS A 1 184 ? -12.591 -9.829 12.686 1.00 93.44 184 LYS A N 1
ATOM 1407 C CA . LYS A 1 184 ? -12.647 -11.002 11.809 1.00 93.44 184 LYS A CA 1
ATOM 1408 C C . LYS A 1 184 ? -11.476 -11.960 12.049 1.00 93.44 184 LYS A C 1
ATOM 1410 O O . LYS A 1 184 ? -11.683 -13.165 12.126 1.00 93.44 184 LYS A O 1
ATOM 1415 N N . LEU A 1 185 ? -10.257 -11.436 12.194 1.00 92.19 185 LEU A N 1
ATOM 1416 C CA . LEU A 1 185 ? -9.087 -12.267 12.489 1.00 92.19 185 LEU A CA 1
ATOM 1417 C C . LEU A 1 185 ? -9.198 -12.974 13.840 1.00 92.19 185 LEU A C 1
ATOM 1419 O O . LEU A 1 185 ? -8.819 -14.136 13.944 1.00 92.19 185 LEU A O 1
ATOM 1423 N N . ILE A 1 186 ? -9.685 -12.280 14.869 1.00 91.62 186 ILE A N 1
ATOM 1424 C CA . ILE A 1 186 ? -9.866 -12.860 16.204 1.00 91.62 186 ILE A CA 1
ATOM 1425 C C . ILE A 1 186 ? -10.939 -13.951 16.169 1.00 91.62 186 ILE A C 1
ATOM 1427 O O . ILE A 1 186 ? -10.716 -15.024 16.722 1.00 91.62 186 ILE A O 1
ATOM 1431 N N . ASP A 1 187 ? -12.058 -13.704 15.487 1.00 92.00 187 ASP A N 1
ATOM 1432 C CA . ASP A 1 187 ? -13.168 -14.656 15.366 1.00 92.00 187 ASP A CA 1
ATOM 1433 C C . ASP A 1 187 ? -12.754 -15.930 14.610 1.00 92.00 187 ASP A C 1
ATOM 1435 O O . ASP A 1 187 ? -13.193 -17.033 14.941 1.00 92.00 187 ASP A O 1
ATOM 1439 N N . GLU A 1 188 ? -11.884 -15.792 13.607 1.00 92.62 188 GLU A N 1
ATOM 1440 C CA . GLU A 1 188 ? -11.338 -16.911 12.831 1.00 92.62 188 GLU A CA 1
ATOM 1441 C C . GLU A 1 188 ? -10.173 -17.624 13.547 1.00 92.62 188 GLU A C 1
ATOM 1443 O O . GLU A 1 188 ? -9.849 -18.774 13.231 1.00 92.62 188 GLU A O 1
ATOM 1448 N N . ALA A 1 189 ? -9.533 -16.976 14.525 1.00 91.12 189 ALA A N 1
ATOM 1449 C CA . ALA A 1 189 ? -8.376 -17.519 15.220 1.00 91.12 189 ALA A CA 1
ATOM 1450 C C . ALA A 1 189 ? -8.772 -18.422 16.396 1.00 91.12 189 ALA A C 1
ATOM 1452 O O . ALA A 1 189 ? -9.452 -18.028 17.343 1.00 91.12 189 ALA A O 1
ATOM 1453 N N . LYS A 1 190 ? -8.221 -19.641 16.424 1.00 85.56 190 LYS A N 1
ATOM 1454 C CA . LYS A 1 190 ? -8.282 -20.501 17.613 1.00 85.56 190 LYS A CA 1
ATOM 1455 C C . LYS A 1 190 ? -7.244 -20.052 18.644 1.00 85.56 190 LYS A C 1
ATOM 1457 O O . LYS A 1 190 ? -6.128 -20.571 18.682 1.00 85.56 190 LYS A O 1
ATOM 1462 N N . ILE A 1 191 ? -7.619 -19.101 19.491 1.00 83.44 191 ILE A N 1
ATOM 1463 C CA . ILE A 1 191 ? -6.768 -18.608 20.580 1.00 83.44 191 ILE A CA 1
ATOM 1464 C C . ILE A 1 191 ? -6.915 -19.540 21.791 1.00 83.44 191 ILE A C 1
ATOM 1466 O O . ILE A 1 191 ? -7.993 -19.668 22.366 1.00 83.44 191 ILE A O 1
ATOM 1470 N N . ILE A 1 192 ? -5.827 -20.216 22.174 1.00 86.50 192 ILE A N 1
ATOM 1471 C CA . ILE A 1 192 ? -5.775 -21.090 23.355 1.00 86.50 192 ILE A CA 1
ATOM 1472 C C . ILE A 1 192 ? -4.912 -20.406 24.415 1.00 86.50 192 ILE A C 1
ATOM 1474 O O . ILE A 1 192 ? -3.714 -20.223 24.204 1.00 86.50 192 ILE A O 1
ATOM 1478 N N . MET A 1 193 ? -5.511 -20.056 25.554 1.00 68.12 193 MET A N 1
ATOM 1479 C CA . MET A 1 193 ? -4.763 -19.595 26.728 1.00 68.12 193 MET A CA 1
ATOM 1480 C C . MET A 1 193 ? -4.095 -20.792 27.413 1.00 68.12 193 MET A C 1
ATOM 1482 O O . MET A 1 193 ? -4.714 -21.851 27.535 1.00 68.12 193 MET A O 1
ATOM 1486 N N . LYS A 1 194 ? -2.842 -20.630 27.841 1.00 67.44 194 LYS A N 1
ATOM 1487 C CA . LYS A 1 194 ? -2.100 -21.617 28.632 1.00 67.44 194 LYS A CA 1
ATOM 1488 C C . LYS A 1 194 ? -1.779 -21.055 30.003 1.00 67.44 194 LYS A C 1
ATOM 1490 O O . LYS A 1 194 ? -1.483 -19.842 30.058 1.00 67.44 194 LYS A O 1
#

Radius of gyration: 25.77 Å; chains: 1; bounding box: 50×42×82 Å

Sequence (194 aa):
MKSTLFAAGAALLLLTASVSADPLANVLMKEEKKEQKMVNLDNLNVGTQSRAKTAVIAMIGDKEMTKEQADQYLGLRTQGHAVDFDKLTKEQQKALVEEMALPVVAAVKAIQELSNDEKSAALSRMWMQKTVASTEVTDAEAQESYDKLVKMAKEQNKAGEVPPFEQIKREMKLQVAQEKVAQKLIDEAKIIMK

Secondary structure (DSSP, 8-state):
--------------------S-SHHHHHT-S----------TT--TTPPPPPTT-EEEEETTEEEEHHHHHHHHHHHTTTS---GGGS-HHHHHHHHHHHHHHHHHHHHHHHHS-HHHHHHHHHHHHHHHHHHT----HHHHHHHHHHHHHHHHHTT-GGGSPPHHHHHHHHHHHHHHHHHHHHHHHHS-----

pLDDT: mean 80.86, std 21.69, range [34.03, 97.56]